Protein AF-A0A2W4UQZ6-F1 (afdb_monomer)

Structure (mmCIF, N/CA/C/O backbone):
data_AF-A0A2W4UQZ6-F1
#
_entry.id   AF-A0A2W4UQZ6-F1
#
loop_
_atom_site.group_PDB
_atom_site.id
_atom_site.type_symbol
_atom_site.label_atom_id
_atom_site.label_alt_id
_atom_site.label_comp_id
_atom_site.label_asym_id
_atom_site.label_entity_id
_atom_site.label_seq_id
_atom_site.pdbx_PDB_ins_code
_atom_site.Cartn_x
_atom_site.Cartn_y
_atom_site.Cartn_z
_atom_site.occupancy
_atom_site.B_iso_or_equiv
_atom_site.auth_seq_id
_atom_site.auth_comp_id
_atom_site.auth_asym_id
_atom_site.auth_atom_id
_atom_site.pdbx_PDB_model_num
ATOM 1 N N . MET A 1 1 ? 35.170 -22.304 30.106 1.00 56.78 1 MET A N 1
ATOM 2 C CA . MET A 1 1 ? 33.806 -22.867 30.043 1.00 56.78 1 MET A CA 1
ATOM 3 C C . MET A 1 1 ? 33.948 -24.254 29.450 1.00 56.78 1 MET A C 1
ATOM 5 O O . MET A 1 1 ? 34.461 -24.347 28.343 1.00 56.78 1 MET A O 1
ATOM 9 N N . ASP A 1 2 ? 33.649 -25.309 30.214 1.00 71.12 2 ASP A N 1
ATOM 10 C CA . ASP A 1 2 ? 33.872 -26.683 29.744 1.00 71.12 2 ASP A CA 1
ATOM 11 C C . ASP A 1 2 ? 32.957 -26.994 28.553 1.00 71.12 2 ASP A C 1
ATOM 13 O O . ASP A 1 2 ? 31.737 -26.847 28.686 1.00 71.12 2 ASP A O 1
ATOM 17 N N . PRO A 1 3 ? 33.498 -27.454 27.412 1.00 67.56 3 PRO A N 1
ATOM 18 C CA . PRO A 1 3 ? 32.696 -27.741 26.224 1.00 67.56 3 PRO A CA 1
ATOM 19 C C . PRO A 1 3 ? 31.667 -28.849 26.484 1.00 67.56 3 PRO A C 1
ATOM 21 O O . PRO A 1 3 ? 30.565 -28.802 25.944 1.00 67.56 3 PRO A O 1
ATOM 24 N N . ALA A 1 4 ? 31.975 -29.786 27.387 1.00 70.00 4 ALA A N 1
ATOM 25 C CA . ALA A 1 4 ? 31.059 -30.846 27.800 1.00 70.00 4 ALA A CA 1
ATOM 26 C C . ALA A 1 4 ? 29.772 -30.298 28.449 1.00 70.00 4 ALA A C 1
ATOM 28 O O . ALA A 1 4 ? 28.676 -30.731 28.112 1.00 70.00 4 ALA A O 1
ATOM 29 N N . LYS A 1 5 ? 29.880 -29.266 29.299 1.00 71.44 5 LYS A N 1
ATOM 30 C CA . LYS A 1 5 ? 28.718 -28.657 29.974 1.00 71.44 5 LYS A CA 1
ATOM 31 C C . LYS A 1 5 ? 27.832 -27.849 29.022 1.00 71.44 5 LYS A C 1
ATOM 33 O O . LYS A 1 5 ? 26.640 -27.697 29.272 1.00 71.44 5 LYS A O 1
ATOM 38 N N . LEU A 1 6 ? 28.405 -27.326 27.935 1.00 68.12 6 LEU A N 1
ATOM 39 C CA . LEU A 1 6 ? 27.659 -26.603 26.903 1.00 68.12 6 LEU A CA 1
ATOM 40 C C . LEU A 1 6 ? 26.780 -27.558 26.082 1.00 68.12 6 LEU A C 1
ATOM 42 O O . LEU A 1 6 ? 25.636 -27.235 25.774 1.00 68.12 6 LEU A O 1
ATOM 46 N N . ILE A 1 7 ? 27.311 -28.736 25.747 1.00 67.19 7 ILE A N 1
ATOM 47 C CA . ILE A 1 7 ? 26.600 -29.745 24.955 1.00 67.19 7 ILE A CA 1
ATOM 48 C C . ILE A 1 7 ? 25.396 -30.275 25.742 1.00 67.19 7 ILE A C 1
ATOM 50 O O . ILE A 1 7 ? 24.286 -30.283 25.208 1.00 67.19 7 ILE A O 1
ATOM 54 N N . ASP A 1 8 ? 25.579 -30.600 27.024 1.00 73.44 8 ASP A N 1
ATOM 55 C CA . ASP A 1 8 ? 24.484 -31.057 27.889 1.00 73.44 8 ASP A CA 1
ATOM 56 C C . ASP A 1 8 ? 23.378 -30.002 28.029 1.00 73.44 8 ASP A C 1
ATOM 58 O O . ASP A 1 8 ? 22.196 -30.329 27.926 1.00 73.44 8 ASP A O 1
ATOM 62 N N . PHE A 1 9 ? 23.738 -28.720 28.160 1.00 71.38 9 PHE A N 1
ATOM 63 C CA . PHE A 1 9 ? 22.773 -27.616 28.190 1.00 71.38 9 PHE A CA 1
ATOM 64 C C . PHE A 1 9 ? 21.968 -27.506 26.886 1.00 71.38 9 PHE A C 1
ATOM 66 O O . PHE A 1 9 ? 20.748 -27.336 26.920 1.00 71.38 9 PHE A O 1
ATOM 73 N N . LEU A 1 10 ? 22.614 -27.662 25.726 1.00 65.69 10 LEU A N 1
ATOM 74 C CA . LEU A 1 10 ? 21.927 -27.626 24.432 1.00 65.69 10 LEU A CA 1
ATOM 75 C C . LEU A 1 10 ? 20.962 -28.804 24.230 1.00 65.69 10 LEU A C 1
ATOM 77 O O . LEU A 1 10 ? 19.986 -28.668 23.485 1.00 65.69 10 LEU A O 1
ATOM 81 N N . HIS A 1 11 ? 21.189 -29.937 24.900 1.00 68.75 11 HIS A N 1
ATOM 82 C CA . HIS A 1 11 ? 20.329 -31.115 24.797 1.00 68.75 11 HIS A CA 1
ATOM 83 C C . HIS A 1 11 ? 18.952 -30.967 25.468 1.00 68.75 11 HIS A C 1
ATOM 85 O O . HIS A 1 11 ? 18.056 -31.757 25.163 1.00 68.75 11 HIS A O 1
ATOM 91 N N . LEU A 1 12 ? 18.739 -29.939 26.296 1.00 77.31 12 LEU A N 1
ATOM 92 C CA . LEU A 1 12 ? 17.426 -29.622 26.877 1.00 77.31 12 LEU A CA 1
ATOM 93 C C . LEU A 1 12 ? 16.532 -28.774 25.963 1.00 77.31 12 LEU A C 1
ATOM 95 O O . LEU A 1 12 ? 15.336 -28.649 26.221 1.00 77.31 12 LEU A O 1
ATOM 99 N N . TYR A 1 13 ? 17.078 -28.209 24.884 1.00 77.38 13 TYR A N 1
ATOM 100 C CA . TYR A 1 13 ? 16.327 -27.315 24.006 1.00 77.38 13 TYR A CA 1
ATOM 101 C C . TYR A 1 13 ? 15.759 -28.033 22.774 1.00 77.38 13 TYR A C 1
ATOM 103 O O . TYR A 1 13 ? 16.360 -29.004 22.289 1.00 77.38 13 TYR A O 1
ATOM 111 N N . PRO A 1 14 ? 14.626 -27.544 22.228 1.00 85.75 14 PRO A N 1
ATOM 112 C CA . PRO A 1 14 ? 14.042 -28.053 20.991 1.00 85.75 14 PRO A CA 1
ATOM 113 C C . PRO A 1 14 ? 15.030 -28.037 19.817 1.00 85.75 14 PRO A C 1
ATOM 115 O O . PRO A 1 14 ? 15.898 -27.167 19.724 1.00 85.75 14 PRO A O 1
ATOM 118 N N . TYR A 1 15 ? 14.853 -28.962 18.870 1.00 80.38 15 TYR A N 1
ATOM 119 C CA . TYR A 1 15 ? 15.739 -29.129 17.708 1.00 80.38 15 TYR A CA 1
ATOM 120 C C . TYR A 1 15 ? 15.937 -27.837 16.888 1.00 80.38 15 TYR A C 1
ATOM 122 O O . TYR A 1 15 ? 17.047 -27.537 16.441 1.00 80.38 15 TYR A O 1
ATOM 130 N N . TRP A 1 16 ? 14.885 -27.022 16.753 1.00 84.75 16 TRP A N 1
ATOM 131 C CA . TRP A 1 16 ? 14.948 -25.754 16.021 1.00 84.75 16 TRP A CA 1
ATOM 132 C C . TRP A 1 16 ? 15.913 -24.745 16.667 1.00 84.75 16 TRP A C 1
ATOM 134 O O . TRP A 1 16 ? 16.650 -24.060 15.961 1.00 84.75 16 TRP A O 1
ATOM 144 N N . PHE A 1 17 ? 15.989 -24.708 18.001 1.00 83.81 17 PHE A N 1
ATOM 145 C CA . PHE A 1 17 ? 16.879 -23.803 18.731 1.00 83.81 17 PHE A CA 1
ATOM 146 C C . PHE A 1 17 ? 18.352 -24.203 18.573 1.00 83.81 17 PHE A C 1
ATOM 148 O O . PHE A 1 17 ? 19.210 -23.351 18.354 1.00 83.81 17 PHE A O 1
ATOM 155 N N . ARG A 1 18 ? 18.652 -25.509 18.595 1.00 80.25 18 ARG A N 1
ATOM 156 C CA . ARG A 1 18 ? 20.019 -26.024 18.374 1.00 80.25 18 ARG A CA 1
ATOM 157 C C . ARG A 1 18 ? 20.541 -25.676 16.985 1.00 80.25 18 ARG A C 1
ATOM 159 O O . ARG A 1 18 ? 21.705 -25.320 16.833 1.00 80.25 18 ARG A O 1
ATOM 166 N N . THR A 1 19 ? 19.659 -25.754 15.992 1.00 80.62 19 THR A N 1
ATOM 167 C CA . THR A 1 19 ? 19.986 -25.442 14.598 1.00 80.62 19 THR A CA 1
ATOM 168 C C . THR A 1 19 ? 20.328 -23.959 14.443 1.00 80.62 19 THR A C 1
ATOM 170 O O . THR A 1 19 ? 21.360 -23.626 13.866 1.00 80.62 19 THR A O 1
ATOM 173 N N . LEU A 1 20 ? 19.530 -23.066 15.041 1.00 83.12 20 LEU A N 1
ATOM 174 C CA . LEU A 1 20 ? 19.821 -21.628 15.052 1.00 83.12 20 LEU A CA 1
ATOM 175 C C . LEU A 1 20 ? 21.130 -21.305 15.780 1.00 83.12 20 LEU A C 1
ATOM 177 O O . LEU A 1 20 ? 21.919 -20.502 15.289 1.00 83.12 20 LEU A O 1
ATOM 181 N N . PHE 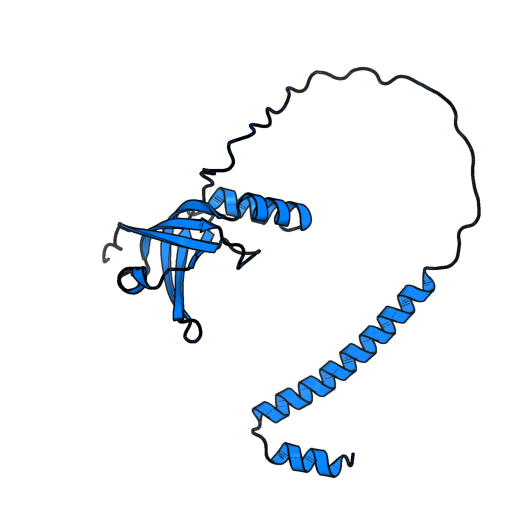A 1 21 ? 21.393 -21.953 16.916 1.00 82.19 21 PHE A N 1
ATOM 182 C CA . PHE A 1 21 ? 22.617 -21.730 17.684 1.00 82.19 21 PHE A CA 1
ATOM 183 C C . PHE A 1 21 ? 23.877 -22.175 16.923 1.00 82.19 21 PHE A C 1
ATOM 185 O O . PHE A 1 21 ? 24.874 -21.454 16.903 1.00 82.19 21 PHE A O 1
ATOM 192 N N . ALA A 1 22 ? 23.826 -23.318 16.231 1.00 81.62 22 ALA A N 1
ATOM 193 C CA . ALA A 1 22 ? 24.925 -23.785 15.387 1.00 81.62 22 ALA A CA 1
ATOM 194 C C . ALA A 1 22 ? 25.190 -22.835 14.206 1.00 81.62 22 ALA A C 1
ATOM 196 O O . ALA A 1 22 ? 26.341 -22.479 13.948 1.00 81.62 22 ALA A O 1
ATOM 197 N N . ILE A 1 23 ? 24.130 -22.368 13.534 1.00 83.38 23 ILE A N 1
ATOM 198 C CA . ILE A 1 23 ? 24.234 -21.378 12.451 1.00 83.38 23 ILE A CA 1
ATOM 199 C C . ILE A 1 23 ? 24.851 -20.075 12.972 1.00 83.38 23 ILE A C 1
ATOM 201 O O . ILE A 1 23 ? 25.706 -19.497 12.306 1.00 83.38 23 ILE A O 1
ATOM 205 N N . TRP A 1 24 ? 24.468 -19.631 14.171 1.00 82.62 24 TRP A N 1
ATOM 206 C CA . TRP A 1 24 ? 24.992 -18.406 14.769 1.00 82.62 24 TRP A CA 1
ATOM 207 C C . TRP A 1 24 ? 26.488 -18.498 15.094 1.00 82.62 24 TRP A C 1
ATOM 209 O O . TRP A 1 24 ? 27.228 -17.558 14.812 1.00 82.62 24 TRP A O 1
ATOM 219 N N . ILE A 1 25 ? 26.966 -19.638 15.607 1.00 80.50 25 ILE A N 1
ATOM 220 C CA . ILE A 1 25 ? 28.399 -19.850 15.871 1.00 80.50 25 ILE A CA 1
ATOM 221 C C . ILE A 1 25 ? 29.209 -19.849 14.568 1.00 80.50 25 ILE A C 1
ATOM 223 O O . ILE A 1 25 ? 30.233 -19.169 14.479 1.00 80.50 25 ILE A O 1
ATOM 227 N N . VAL A 1 26 ? 28.750 -20.578 13.547 1.00 76.50 26 VAL A N 1
ATOM 228 C CA . VAL A 1 26 ? 29.452 -20.660 12.255 1.00 76.50 26 VAL A CA 1
ATOM 229 C C . VAL A 1 26 ? 29.425 -19.308 11.531 1.00 76.50 26 VAL A C 1
ATOM 231 O O . VAL A 1 26 ? 30.454 -18.850 11.034 1.00 76.50 26 VAL A O 1
ATOM 234 N N . GLY A 1 27 ? 28.275 -18.630 11.529 1.00 72.88 27 GLY A N 1
ATOM 235 C CA . GLY A 1 27 ? 28.115 -17.302 10.939 1.00 72.88 27 GLY A CA 1
ATOM 236 C C . GLY A 1 27 ? 28.936 -16.229 11.658 1.00 72.88 27 GLY A C 1
ATOM 237 O O . GLY A 1 27 ? 29.582 -15.413 11.003 1.00 72.88 27 GLY A O 1
ATOM 238 N N . GLY A 1 28 ? 28.981 -16.265 12.993 1.00 70.19 28 GLY A N 1
ATOM 239 C CA . GLY A 1 28 ? 29.768 -15.336 13.805 1.00 70.19 28 GLY A CA 1
ATOM 240 C C . GLY A 1 28 ? 31.274 -15.463 13.570 1.00 70.19 28 GLY A C 1
ATOM 241 O O . GLY A 1 28 ? 31.961 -14.452 13.420 1.00 70.19 28 GLY A O 1
ATOM 242 N N . ALA A 1 29 ? 31.788 -16.693 13.457 1.00 69.81 29 ALA A N 1
ATOM 243 C CA . ALA A 1 29 ? 33.197 -16.931 13.139 1.00 69.81 29 ALA A CA 1
ATOM 244 C C . ALA A 1 29 ? 33.569 -16.437 11.726 1.00 69.81 29 ALA A C 1
ATOM 246 O O . ALA A 1 29 ? 34.628 -15.834 11.542 1.00 69.81 29 ALA A O 1
ATOM 247 N N . GLY A 1 30 ? 32.680 -16.625 10.741 1.00 68.88 30 GLY A N 1
ATOM 248 C CA . GLY A 1 30 ? 32.876 -16.127 9.375 1.00 68.88 30 GLY A CA 1
ATOM 249 C C . GLY A 1 30 ? 32.898 -14.597 9.283 1.00 68.88 30 GLY A C 1
ATOM 250 O O . GLY A 1 30 ? 33.748 -14.028 8.598 1.00 68.88 30 GLY A O 1
ATOM 251 N N . LEU A 1 31 ? 32.020 -13.921 10.027 1.00 71.94 31 LEU A N 1
ATOM 252 C CA . LEU A 1 31 ? 31.953 -12.456 10.079 1.00 71.94 31 LEU A CA 1
ATOM 253 C C . LEU A 1 31 ? 33.207 -11.834 10.710 1.00 71.94 31 LEU A C 1
ATOM 255 O O . LEU A 1 31 ? 33.722 -10.834 10.208 1.00 71.94 31 LEU A O 1
ATOM 259 N N . ALA A 1 32 ? 33.737 -12.448 11.772 1.00 66.88 32 ALA A N 1
ATOM 260 C CA . ALA A 1 32 ? 34.969 -11.992 12.411 1.00 66.88 32 ALA A CA 1
ATOM 261 C C . ALA A 1 32 ? 36.190 -12.140 11.484 1.00 66.88 32 ALA A C 1
ATOM 263 O O . ALA A 1 32 ? 36.994 -11.214 11.380 1.00 66.88 32 ALA A O 1
ATOM 264 N N . ALA A 1 33 ? 36.305 -13.261 10.762 1.00 65.06 33 ALA A N 1
ATOM 265 C CA . ALA A 1 33 ? 37.381 -13.470 9.792 1.00 65.06 33 ALA A CA 1
ATOM 266 C C . ALA A 1 33 ? 37.294 -12.493 8.601 1.00 65.06 33 ALA A C 1
ATOM 268 O O . ALA A 1 33 ? 38.312 -11.941 8.179 1.00 65.06 33 ALA A O 1
ATOM 269 N N . GLY A 1 34 ? 36.083 -12.217 8.103 1.00 65.38 34 GLY A N 1
ATOM 270 C CA . GLY A 1 34 ? 35.856 -11.247 7.027 1.00 65.38 34 GLY A CA 1
ATOM 271 C C . GLY A 1 34 ? 36.232 -9.812 7.413 1.00 65.38 34 GLY A C 1
ATOM 272 O O . GLY A 1 34 ? 36.841 -9.100 6.618 1.00 65.38 34 GLY A O 1
ATOM 273 N N . LEU A 1 35 ? 35.946 -9.397 8.652 1.00 66.56 35 LEU A N 1
ATOM 274 C CA . LEU A 1 35 ? 36.314 -8.067 9.155 1.00 66.56 35 LEU A CA 1
ATOM 275 C C . LEU A 1 35 ? 37.827 -7.885 9.336 1.00 66.56 35 LEU A C 1
ATOM 277 O O . LEU A 1 35 ? 38.330 -6.779 9.138 1.00 66.56 35 LEU A O 1
ATOM 281 N N . VAL A 1 36 ? 38.559 -8.948 9.684 1.00 65.94 36 VAL A N 1
ATOM 282 C CA . VAL A 1 36 ? 40.028 -8.899 9.761 1.00 65.94 36 VAL A CA 1
ATOM 283 C C . VAL A 1 36 ? 40.632 -8.735 8.364 1.00 65.94 36 VAL A C 1
ATOM 285 O O . VAL A 1 36 ? 41.476 -7.864 8.173 1.00 65.94 36 VAL A O 1
ATOM 288 N N . LEU A 1 37 ? 40.136 -9.479 7.370 1.00 60.69 37 LEU A N 1
ATOM 289 C CA . LEU A 1 37 ? 40.587 -9.354 5.978 1.00 60.69 37 LEU A CA 1
ATOM 290 C C . LEU A 1 37 ? 40.287 -7.971 5.379 1.00 60.69 37 LEU A C 1
ATOM 292 O O . LEU A 1 37 ? 41.141 -7.396 4.709 1.00 60.69 37 LEU A O 1
ATOM 296 N N . LEU A 1 38 ? 39.121 -7.390 5.680 1.00 60.97 38 LEU A N 1
ATOM 297 C CA . LEU A 1 38 ? 38.747 -6.060 5.186 1.00 60.97 38 LEU A CA 1
ATOM 298 C C . LEU A 1 38 ? 39.624 -4.937 5.774 1.00 60.97 38 LEU A C 1
ATOM 300 O O . LEU A 1 38 ? 39.864 -3.913 5.134 1.00 60.97 38 LEU A O 1
ATOM 304 N N . LYS A 1 39 ? 40.114 -5.123 7.005 1.00 57.12 39 LYS A N 1
ATOM 305 C CA . LYS A 1 39 ? 40.960 -4.143 7.698 1.00 57.12 39 LYS A CA 1
ATOM 306 C C . LYS A 1 39 ? 42.416 -4.174 7.216 1.00 57.12 39 LYS A C 1
ATOM 308 O O . LYS A 1 39 ? 43.095 -3.150 7.292 1.00 57.12 39 LYS A O 1
ATOM 313 N N . GLU A 1 40 ? 42.877 -5.310 6.695 1.00 55.50 40 GLU A N 1
ATOM 314 C CA . GLU A 1 40 ? 44.223 -5.475 6.133 1.00 55.50 40 GLU A CA 1
ATOM 315 C C . GLU A 1 40 ? 44.378 -4.739 4.782 1.00 55.50 40 GLU A C 1
ATOM 317 O O . GLU A 1 40 ? 45.426 -4.144 4.521 1.00 55.50 40 GLU A O 1
ATOM 322 N N . ASP A 1 41 ? 43.320 -4.689 3.960 1.00 55.44 41 ASP A N 1
ATOM 323 C CA . ASP A 1 41 ? 43.336 -4.034 2.637 1.00 55.44 41 ASP A CA 1
ATOM 324 C C . ASP A 1 41 ? 43.371 -2.497 2.722 1.00 55.44 41 ASP A C 1
ATOM 326 O O . ASP A 1 41 ? 44.091 -1.830 1.977 1.00 55.44 41 ASP A O 1
ATOM 330 N N . GLN A 1 42 ? 42.679 -1.916 3.707 1.00 53.69 42 GLN A N 1
ATOM 331 C CA . GLN A 1 42 ? 42.688 -0.468 3.962 1.00 53.69 42 GLN A CA 1
ATOM 332 C C . GLN A 1 42 ? 44.076 0.068 4.353 1.00 53.69 42 GLN A C 1
ATOM 334 O O . GLN A 1 42 ? 44.386 1.238 4.122 1.00 53.69 42 GLN A O 1
ATOM 339 N N . ARG A 1 43 ? 44.946 -0.778 4.919 1.00 51.38 43 ARG A N 1
ATOM 340 C CA . ARG A 1 43 ? 46.278 -0.369 5.388 1.00 51.38 43 ARG A CA 1
ATOM 341 C C . ARG A 1 43 ? 47.316 -0.262 4.268 1.00 51.38 43 ARG A C 1
ATOM 343 O O . ARG A 1 43 ? 48.351 0.363 4.474 1.00 51.38 43 ARG A O 1
ATOM 350 N N . ARG A 1 44 ? 47.062 -0.849 3.092 1.00 51.28 44 ARG A N 1
ATOM 351 C CA . ARG A 1 44 ? 47.997 -0.822 1.951 1.00 51.28 44 ARG A CA 1
ATOM 352 C C . ARG A 1 44 ? 47.864 0.415 1.058 1.00 51.28 44 ARG A C 1
ATOM 354 O O . ARG A 1 44 ? 48.742 0.644 0.235 1.00 51.28 44 ARG A O 1
ATOM 361 N N . GLN A 1 45 ? 46.813 1.222 1.217 1.00 51.06 45 GLN A N 1
ATOM 362 C CA . GLN A 1 45 ? 46.544 2.383 0.352 1.00 51.06 45 GLN A CA 1
ATOM 363 C C . GLN A 1 45 ? 47.045 3.735 0.890 1.00 51.06 45 GLN A C 1
ATOM 365 O O . GLN A 1 45 ? 46.880 4.749 0.217 1.00 51.06 45 GLN A O 1
ATOM 370 N N . THR A 1 46 ? 47.672 3.793 2.068 1.00 51.28 46 THR A N 1
ATOM 371 C CA . THR A 1 46 ? 48.109 5.061 2.683 1.00 51.28 46 THR A CA 1
ATOM 372 C C . THR A 1 46 ? 49.627 5.135 2.893 1.00 51.28 46 THR A C 1
ATOM 374 O O . THR A 1 46 ? 50.111 4.949 4.004 1.00 51.28 46 THR A O 1
ATOM 377 N N . GLN A 1 47 ? 50.385 5.454 1.832 1.00 39.62 47 GLN A N 1
ATOM 378 C CA . GLN A 1 47 ? 51.661 6.206 1.887 1.00 39.62 47 GLN A CA 1
ATOM 379 C C . GLN A 1 47 ? 52.089 6.707 0.479 1.00 39.62 47 GLN A C 1
ATOM 381 O O . GLN A 1 47 ? 51.569 6.198 -0.510 1.00 39.62 47 GLN A O 1
ATOM 386 N N . PRO A 1 48 ? 52.932 7.759 0.357 1.00 48.75 48 PRO A N 1
ATOM 387 C CA . PRO A 1 48 ? 52.532 9.078 -0.140 1.00 48.75 48 PRO A CA 1
ATOM 388 C C . PRO A 1 48 ? 53.068 9.399 -1.549 1.00 48.75 48 PRO A C 1
ATOM 390 O O . PRO A 1 48 ? 54.171 8.997 -1.908 1.00 48.75 48 PRO A O 1
ATOM 393 N N . LEU A 1 49 ? 52.327 10.195 -2.328 1.00 43.34 49 LEU A N 1
ATOM 394 C CA . LEU A 1 49 ? 52.843 10.817 -3.552 1.00 43.34 49 LEU A CA 1
ATOM 395 C C . LEU A 1 49 ? 53.309 12.242 -3.246 1.00 43.34 49 LEU A C 1
ATOM 397 O O . LEU A 1 49 ? 52.523 13.180 -3.116 1.00 43.34 49 LEU A O 1
ATOM 401 N N . GLU A 1 50 ? 54.622 12.350 -3.093 1.00 44.97 50 GLU A N 1
ATOM 402 C CA . GLU A 1 50 ? 55.410 13.572 -3.067 1.00 44.97 50 GLU A CA 1
ATOM 403 C C . GLU A 1 50 ? 55.496 14.191 -4.480 1.00 44.97 50 GLU A C 1
ATOM 405 O O . GLU A 1 50 ? 55.729 13.486 -5.456 1.00 44.97 50 GLU A O 1
ATOM 410 N N . MET A 1 51 ? 55.295 15.515 -4.539 1.00 49.75 51 MET A N 1
ATOM 411 C CA . MET A 1 51 ? 55.695 16.498 -5.566 1.00 49.75 51 MET A CA 1
ATOM 412 C C . MET A 1 51 ? 55.482 16.204 -7.065 1.00 49.75 51 MET A C 1
ATOM 414 O O . MET A 1 51 ? 56.209 15.430 -7.670 1.00 49.75 51 MET A O 1
ATOM 418 N N . ALA A 1 52 ? 54.666 17.045 -7.719 1.00 36.75 52 ALA A N 1
ATOM 419 C CA . ALA A 1 52 ? 55.078 17.776 -8.930 1.00 36.75 52 ALA A CA 1
ATOM 420 C C . ALA A 1 52 ? 54.063 18.879 -9.297 1.00 36.75 52 ALA A C 1
ATOM 422 O O . ALA A 1 52 ? 52.925 18.612 -9.671 1.00 36.75 52 ALA A O 1
ATOM 423 N N . LYS A 1 53 ? 54.510 20.136 -9.215 1.00 42.44 53 LYS A N 1
ATOM 424 C CA . LYS A 1 53 ? 53.928 21.323 -9.869 1.00 42.44 53 LYS A CA 1
ATOM 425 C C . LYS A 1 53 ? 54.649 21.492 -11.218 1.00 42.44 53 LYS A C 1
ATOM 427 O O . LYS A 1 53 ? 55.867 21.320 -11.229 1.00 42.44 53 LYS A O 1
ATOM 432 N N . PRO A 1 54 ? 53.958 21.784 -12.336 1.00 43.84 54 PRO A N 1
ATOM 433 C CA . PRO A 1 54 ? 54.037 23.125 -12.962 1.00 43.84 54 PRO A CA 1
ATOM 434 C C . PRO A 1 54 ? 52.657 23.596 -13.499 1.00 43.84 54 PRO A C 1
ATOM 436 O O . PRO A 1 54 ? 51.907 22.815 -14.067 1.00 43.84 54 PRO A O 1
ATOM 439 N N . SER A 1 55 ? 52.153 24.785 -13.142 1.00 47.56 55 SER A N 1
ATOM 440 C CA . SER A 1 55 ? 52.210 26.052 -13.914 1.00 47.56 55 SER A CA 1
ATOM 441 C C . SER A 1 55 ? 51.696 25.990 -15.363 1.00 47.56 55 SER A C 1
ATOM 443 O O . SER A 1 55 ? 52.443 25.534 -16.223 1.00 47.56 55 SER A O 1
ATOM 445 N N . ILE A 1 56 ? 50.511 26.562 -15.643 1.00 40.09 56 ILE A N 1
ATOM 446 C CA . ILE A 1 56 ? 50.155 27.146 -16.954 1.00 40.09 56 ILE A CA 1
ATOM 447 C C . ILE A 1 56 ? 49.269 28.389 -16.740 1.00 40.09 56 ILE A C 1
ATOM 449 O O . ILE A 1 56 ? 48.219 28.314 -16.102 1.00 40.09 56 ILE A O 1
ATOM 453 N N . ASP A 1 57 ? 49.743 29.514 -17.275 1.00 35.75 57 ASP A N 1
ATOM 454 C CA . ASP A 1 57 ? 49.080 30.812 -17.387 1.00 35.75 57 ASP A CA 1
ATOM 455 C C . ASP A 1 57 ? 48.065 30.874 -18.549 1.00 35.75 57 ASP A C 1
ATOM 457 O O . ASP A 1 57 ? 48.234 30.233 -19.581 1.00 35.75 57 ASP A O 1
ATOM 461 N N . ALA A 1 58 ? 47.076 31.755 -18.365 1.00 35.25 58 ALA A N 1
ATOM 462 C CA . ALA A 1 58 ? 46.437 32.647 -19.344 1.00 35.25 58 ALA A CA 1
ATOM 463 C C . ALA A 1 58 ? 45.716 32.108 -20.612 1.00 35.25 58 ALA A C 1
ATOM 465 O O . ALA A 1 58 ? 46.315 31.720 -21.606 1.00 35.25 58 ALA A O 1
ATOM 466 N N . ALA A 1 59 ? 44.392 32.327 -20.588 1.00 43.59 59 ALA A N 1
ATOM 467 C CA . ALA A 1 59 ? 43.549 32.972 -21.610 1.00 43.59 59 ALA A CA 1
ATOM 468 C C . ALA A 1 59 ? 43.532 32.458 -23.068 1.00 43.59 59 ALA A C 1
ATOM 470 O O . ALA A 1 59 ? 44.423 32.765 -23.850 1.00 43.59 59 ALA A O 1
ATOM 471 N N . ALA A 1 60 ? 42.388 31.891 -23.485 1.00 34.88 60 ALA A N 1
ATOM 472 C CA . ALA A 1 60 ? 41.794 32.126 -24.810 1.00 34.88 60 ALA A CA 1
ATOM 473 C C . ALA A 1 60 ? 40.327 31.635 -24.886 1.00 34.88 60 ALA A C 1
ATOM 475 O O . ALA A 1 60 ? 40.051 30.443 -24.830 1.00 34.88 60 ALA A O 1
ATOM 476 N N . SER A 1 61 ? 39.411 32.597 -25.019 1.00 38.09 61 SER A N 1
ATOM 477 C CA . SER A 1 61 ? 38.216 32.617 -25.882 1.00 38.09 61 SER A CA 1
ATOM 478 C C . SER A 1 61 ? 37.347 31.354 -26.052 1.00 38.09 61 SER A C 1
ATOM 480 O O . SER A 1 61 ? 37.673 30.453 -26.819 1.00 38.09 61 SER A O 1
ATOM 482 N N . ILE A 1 62 ? 36.136 31.384 -25.478 1.00 41.47 62 ILE A N 1
ATOM 483 C CA . ILE A 1 62 ? 35.005 30.511 -25.848 1.00 41.47 62 ILE A CA 1
ATOM 484 C C . ILE A 1 62 ? 34.127 31.263 -26.870 1.00 41.47 62 ILE A C 1
ATOM 486 O O . ILE A 1 62 ? 33.676 32.366 -26.548 1.00 41.47 62 ILE A O 1
ATOM 490 N N . PRO A 1 63 ? 33.847 30.727 -28.076 1.00 39.06 63 PRO A N 1
ATOM 491 C CA . PRO A 1 63 ? 32.848 31.299 -28.968 1.00 39.06 63 PRO A CA 1
ATOM 492 C C . PRO A 1 63 ? 31.438 30.784 -28.633 1.00 39.06 63 PRO A C 1
ATOM 494 O O . PRO A 1 63 ? 31.241 29.660 -28.177 1.00 39.06 63 PRO A O 1
ATOM 497 N N . ALA A 1 64 ? 30.464 31.658 -28.873 1.00 41.34 64 ALA A N 1
ATOM 498 C CA . ALA A 1 64 ? 29.044 31.507 -28.592 1.00 41.34 64 ALA A CA 1
ATOM 499 C C . ALA A 1 64 ? 28.384 30.289 -29.266 1.00 41.34 64 ALA A C 1
ATOM 501 O O . ALA A 1 64 ? 28.573 30.057 -30.460 1.00 41.34 64 ALA A O 1
ATOM 502 N N . LEU A 1 65 ? 27.508 29.600 -28.525 1.00 34.91 65 LEU A N 1
ATOM 503 C CA . LEU A 1 65 ? 26.488 28.705 -29.072 1.00 34.91 65 LEU A CA 1
ATOM 504 C C . LEU A 1 65 ? 25.100 29.104 -28.538 1.00 34.91 65 LEU A C 1
ATOM 506 O O . LEU A 1 65 ? 24.926 29.309 -27.342 1.00 34.91 65 LEU A O 1
ATOM 510 N N . ALA A 1 66 ? 24.180 29.241 -29.495 1.00 44.72 66 ALA A N 1
ATOM 511 C CA . ALA A 1 66 ? 22.723 29.420 -29.497 1.00 44.72 66 ALA A CA 1
ATOM 512 C C . ALA A 1 66 ? 21.903 29.407 -28.176 1.00 44.72 66 ALA A C 1
ATOM 514 O O . ALA A 1 66 ? 22.180 28.635 -27.260 1.00 44.72 66 ALA A O 1
ATOM 515 N N . PRO A 1 67 ? 20.788 30.171 -28.119 1.00 43.06 67 PRO A N 1
ATOM 516 C CA . PRO A 1 67 ? 19.887 30.176 -26.976 1.00 43.06 67 PRO A CA 1
ATOM 517 C C . PRO A 1 67 ? 19.009 28.918 -26.996 1.00 43.06 67 PRO A C 1
ATOM 519 O O . PRO A 1 67 ? 17.976 28.870 -27.663 1.00 43.06 67 PRO A O 1
ATOM 522 N N . THR A 1 68 ? 19.396 27.889 -26.246 1.00 40.88 68 THR A N 1
ATOM 523 C CA . THR A 1 68 ? 18.438 26.862 -25.822 1.00 40.88 68 THR A CA 1
ATOM 524 C C . THR A 1 68 ? 17.474 27.530 -24.850 1.00 40.88 68 THR A C 1
ATOM 526 O O . THR A 1 68 ? 17.897 28.111 -23.851 1.00 40.88 68 THR A O 1
ATOM 529 N N . ALA A 1 69 ? 16.186 27.500 -25.194 1.00 44.72 69 ALA A N 1
ATOM 530 C CA . ALA A 1 69 ? 15.090 28.019 -24.390 1.00 44.72 69 ALA A CA 1
ATOM 531 C C . ALA A 1 69 ? 15.280 27.677 -22.900 1.00 44.72 69 ALA A C 1
ATOM 533 O O . ALA A 1 69 ? 15.655 26.539 -22.593 1.00 44.72 69 ALA A O 1
ATOM 534 N N . PRO A 1 70 ? 15.017 28.607 -21.963 1.00 42.97 70 PRO A N 1
ATOM 535 C CA . PRO A 1 70 ? 14.986 28.233 -20.565 1.00 42.97 70 PRO A CA 1
ATOM 536 C C . PRO A 1 70 ? 13.869 27.200 -20.416 1.00 42.97 70 PRO A C 1
ATOM 538 O O . PRO A 1 70 ? 12.700 27.499 -20.660 1.00 42.97 70 PRO A O 1
ATOM 541 N N . LEU A 1 71 ? 14.245 25.970 -20.054 1.00 40.06 71 LEU A N 1
ATOM 542 C CA . LEU A 1 71 ? 13.346 25.030 -19.403 1.00 40.06 71 LEU A CA 1
ATOM 543 C C . LEU A 1 71 ? 12.735 25.809 -18.246 1.00 40.06 71 LEU A C 1
ATOM 545 O O . LEU A 1 71 ? 13.404 26.092 -17.252 1.00 40.06 71 LEU A O 1
ATOM 549 N N . ILE A 1 72 ? 11.493 26.244 -18.441 1.00 41.81 72 ILE A N 1
ATOM 550 C CA . ILE A 1 72 ? 10.669 26.818 -17.396 1.00 41.81 72 ILE A CA 1
ATOM 551 C C . ILE A 1 72 ? 10.571 25.706 -16.362 1.00 41.81 72 ILE A C 1
ATOM 553 O O . ILE A 1 72 ? 9.800 24.760 -16.512 1.00 41.81 72 ILE A O 1
ATOM 557 N N . VAL A 1 73 ? 11.414 25.805 -15.337 1.00 46.00 73 VAL A N 1
ATOM 558 C CA . VAL A 1 73 ? 11.199 25.172 -14.048 1.00 46.00 73 VAL A CA 1
ATOM 559 C C . VAL A 1 73 ? 9.883 25.765 -13.575 1.00 46.00 73 VAL A C 1
ATOM 561 O O . VAL 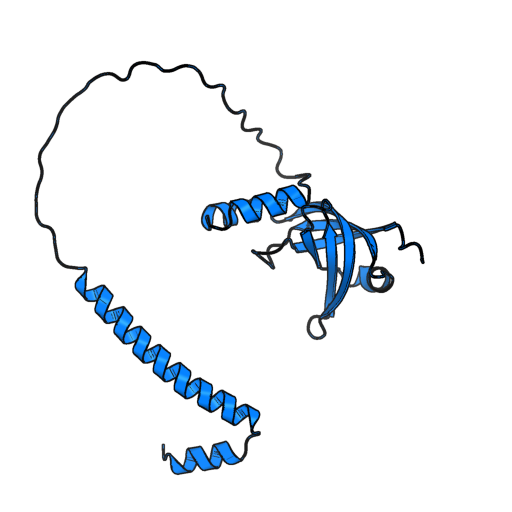A 1 73 ? 9.843 26.848 -12.995 1.00 46.00 73 VAL A O 1
ATOM 564 N N . GLN A 1 74 ? 8.780 25.105 -13.930 1.00 38.66 74 GLN A N 1
ATOM 565 C CA . GLN A 1 74 ? 7.515 25.325 -13.264 1.00 38.66 74 GLN A CA 1
ATOM 566 C C . GLN A 1 74 ? 7.757 24.892 -11.825 1.00 38.66 74 GLN A C 1
ATOM 568 O O . GLN A 1 74 ? 7.713 23.714 -11.485 1.00 38.66 74 GLN A O 1
ATOM 573 N N . SER A 1 75 ? 8.073 25.870 -10.984 1.00 45.19 75 SER A N 1
ATOM 574 C CA . SER A 1 75 ? 7.850 25.810 -9.552 1.00 45.19 75 SER A CA 1
ATOM 575 C C . SER A 1 75 ? 6.347 25.631 -9.341 1.00 45.19 75 SER A C 1
ATOM 577 O O . SER A 1 75 ? 5.612 26.597 -9.146 1.00 45.19 75 SER A O 1
ATOM 579 N N . SER A 1 76 ? 5.881 24.394 -9.493 1.00 39.28 76 SER A N 1
ATOM 580 C CA . SER A 1 76 ? 4.527 23.984 -9.163 1.00 39.28 76 SER A CA 1
ATOM 581 C C . SER A 1 76 ? 4.419 23.885 -7.647 1.00 39.28 76 SER A C 1
ATOM 583 O O . SER A 1 76 ? 5.167 23.147 -7.005 1.00 39.28 76 SER A O 1
ATOM 585 N N . ASP A 1 77 ? 3.495 24.668 -7.110 1.00 35.84 77 ASP A N 1
ATOM 586 C CA . ASP A 1 77 ? 2.979 24.654 -5.745 1.00 35.84 77 ASP A CA 1
ATOM 587 C C . ASP A 1 77 ? 3.067 23.264 -5.060 1.00 35.84 77 ASP A C 1
ATOM 589 O O . ASP A 1 77 ? 2.539 22.282 -5.592 1.00 35.84 77 ASP A O 1
ATOM 593 N N . PRO A 1 78 ? 3.679 23.131 -3.868 1.00 42.69 78 PRO A N 1
ATOM 594 C CA . PRO A 1 78 ? 3.994 21.832 -3.261 1.00 42.69 78 PRO A CA 1
ATOM 595 C C . PRO A 1 78 ? 2.797 21.099 -2.622 1.00 42.69 78 PRO A C 1
ATOM 597 O O . PRO A 1 78 ? 2.989 20.316 -1.695 1.00 42.69 78 PRO A O 1
ATOM 600 N N . ARG A 1 79 ? 1.542 21.350 -3.027 1.00 44.00 79 ARG A N 1
ATOM 601 C CA . ARG A 1 79 ? 0.371 20.844 -2.269 1.00 44.00 79 ARG A CA 1
ATOM 602 C C . ARG A 1 79 ? -0.716 20.106 -3.037 1.00 44.00 79 ARG A C 1
ATOM 604 O O . ARG A 1 79 ? -1.694 19.695 -2.422 1.00 44.00 79 ARG A O 1
ATOM 611 N N . SER A 1 80 ? -0.535 19.840 -4.323 1.00 44.12 80 SER A N 1
ATOM 612 C CA . SER A 1 80 ? -1.389 18.882 -5.032 1.00 44.12 80 SER A CA 1
ATOM 613 C C . SER A 1 80 ? -0.656 18.342 -6.251 1.00 44.12 80 SER A C 1
ATOM 615 O O . SER A 1 80 ? -0.995 18.661 -7.389 1.00 44.12 80 SER A O 1
ATOM 617 N N . LEU A 1 81 ? 0.376 17.533 -6.016 1.00 52.50 81 LEU A N 1
ATOM 618 C CA . LEU A 1 81 ? 0.959 16.720 -7.076 1.00 52.50 81 LEU A CA 1
ATOM 619 C C . LEU A 1 81 ? -0.080 15.661 -7.451 1.00 52.50 81 LEU A C 1
ATOM 621 O O . LEU A 1 81 ? -0.224 14.644 -6.781 1.00 52.50 81 LEU A O 1
ATOM 625 N N . SER A 1 82 ? -0.830 15.926 -8.519 1.00 52.84 82 SER A N 1
ATOM 626 C CA . SER A 1 82 ? -1.663 14.932 -9.198 1.00 52.84 82 SER A CA 1
ATOM 627 C C . SER A 1 82 ? -0.760 13.954 -9.961 1.00 52.84 82 SER A C 1
ATOM 629 O O . SER A 1 82 ? -0.896 13.810 -11.172 1.00 52.84 82 SER A O 1
ATOM 631 N N . SER A 1 83 ? 0.199 13.323 -9.279 1.00 68.12 83 SER A N 1
ATOM 632 C CA . SER A 1 83 ? 1.021 12.279 -9.883 1.00 68.12 83 SER A CA 1
ATOM 633 C C . SER A 1 83 ? 0.167 11.029 -10.016 1.00 68.12 83 SER A C 1
ATOM 635 O O . SER A 1 83 ? -0.318 10.486 -9.012 1.00 68.12 83 SER A O 1
ATOM 637 N N . SER A 1 84 ? -0.031 10.570 -11.248 1.00 80.56 84 SER A N 1
ATOM 638 C CA . SER A 1 84 ? -0.604 9.248 -11.480 1.00 80.56 84 SER A CA 1
ATOM 639 C C . SER A 1 84 ? 0.274 8.173 -10.805 1.00 80.56 84 SER A C 1
ATOM 641 O O . SER A 1 84 ? 1.476 8.385 -10.602 1.00 80.56 84 SER A O 1
ATOM 643 N N . PRO A 1 85 ? -0.289 7.013 -10.422 1.00 81.44 85 PRO A N 1
ATOM 644 C CA . PRO A 1 85 ? 0.509 5.941 -9.826 1.00 81.44 85 PRO A CA 1
ATOM 645 C C . PRO A 1 85 ? 1.614 5.447 -10.774 1.00 81.44 85 PRO A C 1
ATOM 647 O O . PRO A 1 85 ? 2.696 5.074 -10.320 1.00 81.44 85 PRO A O 1
ATOM 650 N N . GLU A 1 86 ? 1.374 5.518 -12.089 1.00 82.00 86 GLU A N 1
ATOM 651 C CA . GLU A 1 86 ? 2.364 5.227 -13.130 1.00 82.00 86 GLU A CA 1
ATOM 652 C C . GLU A 1 86 ? 3.534 6.205 -13.118 1.00 82.00 86 GLU A C 1
ATOM 654 O O . GLU A 1 86 ? 4.683 5.770 -13.058 1.00 82.00 86 GLU A O 1
ATOM 659 N N . GLU A 1 87 ? 3.272 7.511 -13.110 1.00 82.50 87 GLU A N 1
ATOM 660 C CA . GLU A 1 87 ? 4.328 8.528 -13.053 1.00 82.50 87 GLU A CA 1
ATOM 661 C C . GLU A 1 87 ? 5.213 8.364 -11.818 1.00 82.50 87 GLU A C 1
ATOM 663 O O . GLU A 1 87 ? 6.440 8.446 -11.913 1.00 82.50 87 GLU A O 1
ATOM 668 N N . TYR A 1 88 ? 4.605 8.075 -10.665 1.00 83.12 88 TYR A N 1
ATOM 669 C CA . TYR A 1 88 ? 5.348 7.859 -9.430 1.00 83.12 88 TYR A CA 1
ATOM 670 C C . TYR A 1 88 ? 6.242 6.611 -9.508 1.00 83.12 88 TYR A C 1
ATOM 672 O O . TYR A 1 88 ? 7.431 6.670 -9.180 1.00 83.12 88 TYR A O 1
ATOM 680 N N . ALA A 1 89 ? 5.707 5.488 -9.998 1.00 81.00 89 ALA A N 1
ATOM 681 C CA . ALA A 1 89 ? 6.472 4.252 -10.148 1.00 81.00 89 ALA A CA 1
ATOM 682 C C . ALA A 1 89 ? 7.586 4.372 -11.201 1.00 81.00 89 ALA A C 1
ATOM 684 O O . ALA A 1 89 ? 8.696 3.877 -10.986 1.00 81.00 89 ALA A O 1
ATOM 685 N N . ILE A 1 90 ? 7.325 5.058 -12.318 1.00 81.62 90 ILE A N 1
ATOM 686 C CA . ILE A 1 90 ? 8.327 5.347 -13.351 1.00 81.62 90 ILE A CA 1
ATOM 687 C C . ILE A 1 90 ? 9.439 6.226 -12.774 1.00 81.62 90 ILE A C 1
ATOM 689 O O . ILE A 1 90 ? 10.615 5.939 -13.010 1.00 81.62 90 ILE A O 1
ATOM 693 N N . GLY A 1 91 ? 9.097 7.245 -11.979 1.00 82.62 91 GLY A N 1
ATOM 694 C CA . GLY A 1 91 ? 10.069 8.079 -11.271 1.00 82.62 91 GLY A CA 1
ATOM 695 C C . GLY A 1 91 ? 10.968 7.253 -10.351 1.00 82.62 91 GLY A C 1
ATOM 696 O O . GLY A 1 91 ? 12.193 7.303 -10.473 1.00 82.62 91 GLY A O 1
ATOM 697 N N . LEU A 1 92 ? 10.374 6.403 -9.506 1.00 82.31 92 LEU A N 1
ATOM 698 C CA . LEU A 1 92 ? 11.121 5.499 -8.624 1.00 82.31 92 LEU A CA 1
ATOM 699 C C . LEU A 1 92 ? 12.035 4.535 -9.389 1.00 82.31 92 LEU A C 1
ATOM 701 O O . LEU A 1 92 ? 13.168 4.303 -8.965 1.00 82.31 92 LEU A O 1
ATOM 705 N N . ARG A 1 93 ? 11.555 3.969 -10.502 1.00 82.25 93 ARG A N 1
ATOM 706 C CA . ARG A 1 93 ? 12.323 3.027 -11.326 1.00 82.25 93 ARG A CA 1
ATOM 707 C C . ARG A 1 93 ? 13.477 3.713 -12.048 1.00 82.25 93 ARG A C 1
ATOM 709 O O . ARG A 1 93 ? 14.567 3.160 -12.096 1.00 82.25 93 ARG A O 1
ATOM 716 N N . THR A 1 94 ? 13.253 4.906 -12.589 1.00 84.69 94 THR A N 1
ATOM 717 C CA . THR A 1 94 ? 14.283 5.680 -13.303 1.00 84.69 94 THR A CA 1
ATOM 718 C C . THR A 1 94 ? 15.430 6.072 -12.372 1.00 84.69 94 THR A C 1
ATOM 720 O O . THR A 1 94 ? 16.583 6.137 -12.789 1.00 84.69 94 THR A O 1
ATOM 723 N N . LEU A 1 95 ? 15.120 6.293 -11.094 1.00 84.94 95 LEU A N 1
ATOM 72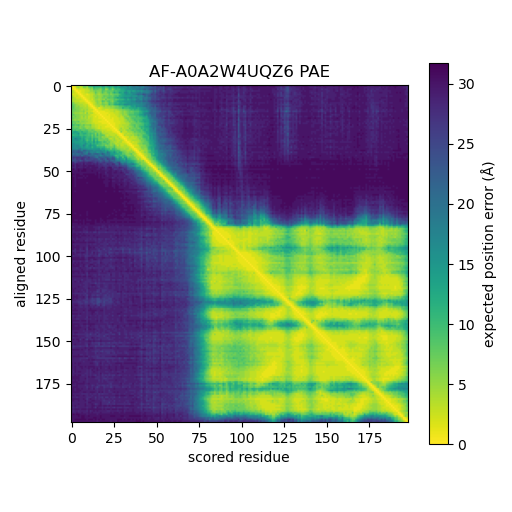4 C CA . LEU A 1 95 ? 16.085 6.662 -10.065 1.00 84.94 95 LEU A CA 1
ATOM 725 C C . LEU A 1 95 ? 16.631 5.451 -9.285 1.00 84.94 95 LEU A C 1
ATOM 727 O O . LEU A 1 95 ? 17.270 5.646 -8.253 1.00 84.94 95 LEU A O 1
ATOM 731 N N . SER A 1 96 ? 16.417 4.208 -9.744 1.00 80.81 96 SER A N 1
ATOM 732 C CA . SER A 1 96 ? 16.804 2.994 -8.998 1.00 80.81 96 SER A CA 1
ATOM 733 C C . SER A 1 96 ? 18.274 2.979 -8.583 1.00 80.81 96 SER A C 1
ATOM 735 O O . SER A 1 96 ? 18.591 2.589 -7.460 1.00 80.81 96 SER A O 1
ATOM 737 N N . ASP A 1 97 ? 19.145 3.461 -9.470 1.00 85.25 97 ASP A N 1
ATOM 738 C CA . ASP A 1 97 ? 20.600 3.420 -9.305 1.00 85.25 97 ASP A CA 1
ATOM 739 C C . ASP A 1 97 ? 21.154 4.732 -8.721 1.00 85.25 97 ASP A C 1
ATOM 741 O O . ASP A 1 97 ? 22.343 4.844 -8.421 1.00 85.25 97 ASP A O 1
ATOM 745 N N . ARG A 1 98 ? 20.293 5.742 -8.535 1.00 84.62 98 ARG A N 1
ATOM 746 C CA . ARG A 1 98 ? 20.653 7.084 -8.066 1.00 84.62 98 ARG A CA 1
ATOM 747 C C . ARG A 1 98 ? 20.113 7.315 -6.663 1.00 84.62 98 ARG A C 1
ATOM 749 O O . ARG A 1 98 ? 19.128 8.017 -6.476 1.00 84.62 98 ARG A O 1
ATOM 756 N N . PHE A 1 99 ? 20.770 6.718 -5.671 1.00 82.44 99 PHE A N 1
ATOM 757 C CA . PHE A 1 99 ? 20.277 6.675 -4.289 1.00 82.44 99 PHE A CA 1
ATOM 758 C C . PHE A 1 99 ? 19.883 8.048 -3.716 1.00 82.44 99 PHE A C 1
ATOM 760 O O . PHE A 1 99 ? 18.783 8.187 -3.188 1.00 82.44 99 PHE A O 1
ATOM 767 N N . LEU A 1 100 ? 20.747 9.062 -3.857 1.00 86.75 100 LEU A N 1
ATOM 768 C CA . LEU A 1 100 ? 20.481 10.410 -3.337 1.00 86.75 100 LEU A CA 1
ATOM 769 C C . LEU A 1 100 ? 19.303 11.079 -4.058 1.00 86.75 100 LEU A C 1
ATOM 771 O O . LEU A 1 100 ? 18.377 11.550 -3.409 1.00 86.75 100 LEU A O 1
ATOM 775 N N . GLU A 1 101 ? 19.281 11.046 -5.394 1.00 85.94 101 GLU A N 1
ATOM 776 C CA . GLU A 1 101 ? 18.179 11.618 -6.185 1.00 85.94 101 GLU A CA 1
ATOM 777 C C . GLU A 1 101 ? 16.854 10.890 -5.923 1.00 85.94 101 GLU A C 1
ATOM 779 O O . GLU A 1 101 ? 15.796 11.513 -5.857 1.00 85.94 101 GLU A O 1
ATOM 784 N N . LYS A 1 102 ? 16.901 9.567 -5.732 1.00 84.31 102 LYS A N 1
ATOM 785 C CA . LYS A 1 102 ? 15.747 8.756 -5.341 1.00 84.31 102 LYS A CA 1
ATOM 786 C C . LYS A 1 102 ? 15.223 9.177 -3.974 1.00 84.31 102 LYS A C 1
ATOM 788 O O . LYS A 1 102 ? 14.013 9.294 -3.805 1.00 84.31 102 LYS A O 1
ATOM 793 N N . GLN A 1 103 ? 16.112 9.396 -3.010 1.00 83.69 103 GLN A N 1
ATOM 794 C CA . GLN A 1 103 ? 15.728 9.840 -1.679 1.00 83.69 103 GLN A CA 1
ATOM 795 C C . GLN A 1 103 ? 15.086 11.233 -1.727 1.00 83.69 103 GLN A C 1
ATOM 797 O O . GLN A 1 103 ? 13.992 11.402 -1.201 1.00 83.69 103 GLN A O 1
ATOM 802 N N . GLU A 1 104 ? 15.677 12.190 -2.444 1.00 86.56 104 GLU A N 1
ATOM 803 C CA . GLU A 1 104 ? 15.085 13.521 -2.638 1.00 86.56 104 GLU A CA 1
ATOM 804 C C . GLU A 1 104 ? 13.733 13.463 -3.362 1.00 86.56 104 GLU A C 1
ATOM 806 O O . GLU A 1 104 ? 12.803 14.202 -3.032 1.00 86.56 104 GLU A O 1
ATOM 811 N N . PHE A 1 105 ? 13.599 12.581 -4.358 1.00 85.44 105 PHE A N 1
ATOM 812 C CA . PHE A 1 105 ? 12.333 12.345 -5.047 1.00 85.44 105 PHE A CA 1
ATOM 813 C C . PHE A 1 105 ? 11.267 11.833 -4.078 1.00 85.44 105 PHE A C 1
ATOM 815 O O . PHE A 1 105 ? 10.149 12.348 -4.069 1.00 85.44 105 PHE A O 1
ATOM 822 N N . ILE A 1 106 ? 11.617 10.847 -3.255 1.00 83.00 106 ILE A N 1
ATOM 823 C CA . ILE A 1 106 ? 10.740 10.267 -2.243 1.00 83.00 106 ILE A CA 1
ATOM 824 C C . ILE A 1 106 ? 10.332 11.327 -1.210 1.00 83.00 106 ILE A C 1
ATOM 826 O O . ILE A 1 106 ? 9.144 11.494 -0.954 1.00 83.00 106 ILE A O 1
ATOM 830 N N . GLU A 1 107 ? 11.286 12.089 -0.677 1.00 84.44 107 GLU A N 1
ATOM 831 C CA . GLU A 1 107 ? 11.045 13.155 0.303 1.00 84.44 107 GLU A CA 1
ATOM 832 C C . GLU A 1 107 ? 10.158 14.270 -0.268 1.00 84.44 107 GLU A C 1
ATOM 834 O O . GLU A 1 107 ? 9.257 14.755 0.414 1.00 84.44 107 GLU A O 1
ATOM 839 N N . ARG A 1 108 ? 10.329 14.630 -1.547 1.00 84.50 108 ARG A N 1
ATOM 840 C CA . ARG A 1 108 ? 9.474 15.620 -2.226 1.00 84.50 108 ARG A CA 1
ATOM 841 C C . ARG A 1 108 ? 8.016 15.170 -2.337 1.00 84.50 108 ARG A C 1
ATOM 843 O O . ARG A 1 108 ? 7.122 16.013 -2.338 1.00 84.50 108 ARG A O 1
ATOM 850 N N . HIS A 1 109 ? 7.781 13.867 -2.463 1.00 82.94 109 HIS A N 1
ATOM 851 C CA . HIS A 1 109 ? 6.440 13.291 -2.586 1.00 82.94 109 HIS A CA 1
ATOM 852 C C . HIS A 1 109 ? 5.893 12.772 -1.251 1.00 82.94 109 HIS A C 1
ATOM 854 O O . HIS A 1 109 ? 4.718 12.414 -1.177 1.00 82.94 109 HIS A O 1
ATOM 860 N N . GLN A 1 110 ? 6.701 12.754 -0.188 1.00 84.12 110 GLN A N 1
ATOM 861 C CA . GLN A 1 110 ? 6.259 12.357 1.142 1.00 84.12 110 GLN A CA 1
ATOM 862 C C . GLN A 1 110 ? 5.090 13.233 1.591 1.00 84.12 110 GLN A C 1
ATOM 864 O O . GLN A 1 110 ? 5.118 14.455 1.465 1.00 84.12 110 GLN A O 1
ATOM 869 N N . SER A 1 111 ? 4.065 12.611 2.177 1.00 84.44 111 SER A N 1
ATOM 870 C CA . SER A 1 111 ? 2.858 13.298 2.655 1.00 84.44 111 SER A CA 1
ATOM 871 C C . SER A 1 111 ? 2.048 14.017 1.571 1.00 84.44 111 SER A C 1
ATOM 873 O O . SER A 1 111 ? 1.086 14.713 1.910 1.00 84.44 111 SER A O 1
ATOM 875 N N . ALA A 1 112 ? 2.386 13.854 0.286 1.00 86.44 112 ALA A N 1
ATOM 876 C CA . ALA A 1 112 ? 1.556 14.356 -0.796 1.00 86.44 112 ALA A CA 1
ATOM 877 C C . ALA A 1 112 ? 0.203 13.641 -0.753 1.00 86.44 112 ALA A C 1
ATOM 879 O O . ALA A 1 112 ? 0.137 12.413 -0.658 1.00 86.44 112 ALA A O 1
ATOM 880 N N . ASN A 1 113 ? -0.875 14.424 -0.805 1.00 89.38 113 ASN A N 1
ATOM 881 C CA . ASN A 1 113 ? -2.217 13.874 -0.917 1.00 89.38 113 ASN A CA 1
ATOM 882 C C . ASN A 1 113 ? -2.424 13.400 -2.354 1.00 89.38 113 ASN A C 1
ATOM 884 O O . ASN A 1 113 ? -2.368 14.207 -3.282 1.00 89.38 113 ASN A O 1
ATOM 888 N N . VAL A 1 114 ? -2.702 12.114 -2.523 1.00 89.88 114 VAL A N 1
ATOM 889 C CA . VAL A 1 114 ? -2.979 11.505 -3.823 1.00 89.88 114 VAL A CA 1
ATOM 890 C C . VAL A 1 114 ? -4.320 10.784 -3.789 1.00 89.88 114 VAL A C 1
ATOM 892 O O . VAL A 1 114 ? -4.799 10.369 -2.732 1.00 89.88 114 VAL A O 1
ATOM 895 N N . SER A 1 115 ? -4.940 10.650 -4.959 1.00 91.75 115 SER A N 1
ATOM 896 C CA . SER A 1 115 ? -6.151 9.855 -5.149 1.00 91.75 115 SER A CA 1
ATOM 897 C C . SER A 1 115 ? -5.913 8.886 -6.294 1.00 91.75 115 SER A C 1
ATOM 899 O O . SER A 1 115 ? -5.804 9.297 -7.449 1.00 91.75 115 SER A O 1
ATOM 901 N N . TRP A 1 116 ? -5.776 7.607 -5.965 1.00 91.81 116 TRP A N 1
ATOM 902 C CA . TRP A 1 116 ? -5.404 6.561 -6.907 1.00 91.81 116 TRP A CA 1
ATOM 903 C C . TRP A 1 116 ? -6.514 5.532 -7.041 1.00 91.81 116 TRP A C 1
ATOM 905 O O . TRP A 1 116 ? -7.162 5.142 -6.072 1.00 91.81 116 TRP A O 1
ATOM 915 N N . GLU A 1 117 ? -6.749 5.111 -8.276 1.00 92.38 117 GLU A N 1
ATOM 916 C CA . GLU A 1 117 ? -7.747 4.112 -8.625 1.00 92.38 117 GLU A CA 1
ATOM 917 C C . GLU A 1 117 ? -7.045 2.817 -9.018 1.00 92.38 117 GLU A C 1
ATOM 919 O O . GLU A 1 117 ? -6.086 2.832 -9.789 1.00 92.38 117 GLU A O 1
ATOM 924 N N . GLY A 1 118 ? -7.521 1.699 -8.479 1.00 92.12 118 GLY A N 1
ATOM 925 C CA . GLY A 1 118 ? -6.923 0.399 -8.724 1.00 92.12 118 GLY A CA 1
ATOM 926 C C . GLY A 1 118 ? -7.886 -0.746 -8.455 1.00 92.12 118 GLY A C 1
ATOM 927 O O . GLY A 1 118 ? -8.936 -0.599 -7.821 1.00 92.12 118 GLY A O 1
ATOM 928 N N . ARG A 1 119 ? -7.522 -1.915 -8.970 1.00 94.38 119 ARG A N 1
ATOM 929 C CA . ARG A 1 119 ? -8.233 -3.164 -8.740 1.00 94.38 119 ARG A CA 1
ATOM 930 C C . ARG A 1 119 ? -7.745 -3.803 -7.448 1.00 94.38 119 ARG A C 1
ATOM 932 O O . ARG A 1 119 ? -6.555 -4.025 -7.278 1.00 94.38 119 ARG A O 1
ATOM 939 N N . VAL A 1 120 ? -8.663 -4.184 -6.571 1.00 94.19 120 VAL A N 1
ATOM 940 C CA . VAL A 1 120 ? -8.360 -4.911 -5.338 1.00 94.19 120 VAL A CA 1
ATOM 941 C C . VAL A 1 120 ? -7.754 -6.267 -5.678 1.00 94.19 120 VAL A C 1
ATOM 943 O O . VAL A 1 120 ? -8.397 -7.112 -6.310 1.00 94.19 120 VAL A O 1
ATOM 946 N N . SER A 1 121 ? -6.531 -6.500 -5.215 1.00 93.31 121 SER A N 1
ATOM 947 C CA . SER A 1 121 ? -5.827 -7.766 -5.406 1.00 93.31 121 SER A CA 1
ATOM 948 C C . SER A 1 121 ? -5.820 -8.599 -4.131 1.00 93.31 121 SER A C 1
ATOM 950 O O . SER A 1 121 ? -6.074 -9.809 -4.176 1.00 93.31 121 SER A O 1
ATOM 952 N N . ARG A 1 122 ? -5.614 -7.949 -2.979 1.00 92.25 122 ARG A N 1
ATOM 953 C CA . ARG A 1 122 ? -5.616 -8.588 -1.661 1.00 92.25 122 ARG A CA 1
ATOM 954 C C . ARG A 1 122 ? -6.009 -7.608 -0.561 1.00 92.25 122 ARG A C 1
ATOM 956 O O . ARG A 1 122 ? -5.548 -6.477 -0.546 1.00 92.25 122 ARG A O 1
ATOM 963 N N . VAL A 1 123 ? -6.773 -8.096 0.411 1.00 92.06 123 VAL A N 1
ATOM 964 C CA . VAL A 1 123 ? -6.963 -7.449 1.715 1.00 92.06 123 VAL A CA 1
ATOM 965 C C . VAL A 1 123 ? -6.316 -8.349 2.761 1.00 92.06 123 VAL A C 1
ATOM 967 O O . VAL A 1 123 ? -6.577 -9.554 2.782 1.00 92.06 123 VAL A O 1
ATOM 970 N N . SER A 1 124 ? -5.450 -7.799 3.603 1.00 90.69 124 SER A N 1
ATOM 971 C CA . SER A 1 124 ? -4.762 -8.542 4.660 1.00 90.69 124 SER A CA 1
ATOM 972 C C . SER A 1 124 ? -4.752 -7.766 5.964 1.00 90.69 124 SER A C 1
ATOM 974 O O . SER A 1 124 ? -4.624 -6.550 5.974 1.00 90.69 124 SER A O 1
ATOM 976 N N . GLN A 1 125 ? -4.854 -8.478 7.083 1.00 87.00 125 GLN A N 1
ATOM 977 C CA . GLN A 1 125 ? -4.680 -7.898 8.409 1.00 87.00 125 GLN A CA 1
ATOM 978 C C . GLN A 1 125 ? -3.429 -8.494 9.044 1.00 87.00 125 GLN A C 1
ATOM 980 O O . GLN A 1 125 ? -3.300 -9.716 9.149 1.00 87.00 125 GLN A O 1
ATOM 985 N N . HIS A 1 126 ? -2.516 -7.640 9.490 1.00 81.75 126 HIS A N 1
ATOM 986 C CA . HIS A 1 126 ? -1.321 -8.093 10.180 1.00 81.75 126 HIS A CA 1
ATOM 987 C C . HIS A 1 126 ? -1.672 -8.435 11.639 1.00 81.75 126 HIS A C 1
ATOM 989 O O . HIS A 1 126 ? -2.138 -7.585 12.401 1.00 81.75 126 HIS A O 1
ATOM 995 N N . ALA A 1 127 ? -1.485 -9.699 12.037 1.00 70.94 127 ALA A N 1
ATOM 996 C CA . ALA A 1 127 ? -1.995 -10.225 13.309 1.00 70.94 127 ALA A CA 1
ATOM 997 C C . ALA A 1 127 ? -1.423 -9.513 14.550 1.00 70.94 127 ALA A C 1
ATOM 999 O O . ALA A 1 127 ? -2.113 -9.390 15.560 1.00 70.94 127 ALA A O 1
ATOM 1000 N N . GLN A 1 128 ? -0.181 -9.027 14.469 1.00 72.69 128 GLN A N 1
ATOM 1001 C CA . GLN A 1 128 ? 0.517 -8.399 15.596 1.00 72.69 128 GLN A CA 1
ATOM 1002 C C . GLN A 1 128 ? 0.225 -6.901 15.732 1.00 72.69 128 GLN A C 1
ATOM 1004 O O . GLN A 1 128 ? 0.044 -6.416 16.843 1.00 72.69 128 GLN A O 1
ATOM 1009 N N . SER A 1 129 ? 0.154 -6.167 14.619 1.00 72.75 129 SER A N 1
ATOM 1010 C CA . SER A 1 129 ? -0.034 -4.710 14.637 1.00 72.75 129 SER A CA 1
ATOM 1011 C C . SER A 1 129 ? -1.497 -4.294 14.503 1.00 72.75 129 SER A C 1
ATOM 1013 O O . SER A 1 129 ? -1.813 -3.119 14.634 1.00 72.75 129 SER A O 1
ATOM 1015 N N . LYS A 1 130 ? -2.399 -5.245 14.211 1.00 74.56 130 LYS A N 1
ATOM 1016 C CA . LYS A 1 130 ? -3.797 -5.012 13.810 1.00 74.56 130 LYS A CA 1
ATOM 1017 C C . LYS A 1 130 ? -3.963 -4.096 12.590 1.00 74.56 130 LYS A C 1
ATOM 1019 O O . LYS A 1 130 ? -5.104 -3.896 12.182 1.00 74.56 130 LYS A O 1
ATOM 1024 N N . THR A 1 131 ? -2.867 -3.645 11.979 1.00 82.56 131 THR A N 1
ATOM 1025 C CA . THR A 1 131 ? -2.853 -2.842 10.761 1.00 82.56 131 THR A CA 1
ATOM 1026 C C . THR A 1 131 ? -3.520 -3.619 9.642 1.00 82.56 131 THR A C 1
ATOM 1028 O O . THR A 1 131 ? -3.203 -4.790 9.393 1.00 82.56 131 THR A O 1
ATOM 1031 N N . LEU A 1 132 ? -4.471 -2.963 8.994 1.00 90.50 132 LEU A N 1
ATOM 1032 C CA . LEU A 1 132 ? -5.142 -3.485 7.826 1.00 90.50 132 LEU A CA 1
ATOM 1033 C C . LEU A 1 132 ? -4.441 -2.926 6.595 1.00 90.50 132 LEU A C 1
ATOM 1035 O O . LEU A 1 132 ? -4.244 -1.720 6.488 1.00 90.50 132 LEU A O 1
ATOM 1039 N N . SER A 1 133 ? -4.065 -3.806 5.681 1.00 92.06 133 SER A N 1
ATOM 1040 C CA . SER A 1 133 ? -3.463 -3.434 4.415 1.00 92.06 133 SER A CA 1
ATOM 1041 C C . SER A 1 133 ? -4.315 -3.917 3.255 1.00 92.06 133 SER A C 1
ATOM 1043 O O . SER A 1 133 ? -4.871 -5.021 3.256 1.00 92.06 133 SER A O 1
ATOM 1045 N N . LEU A 1 134 ? -4.422 -3.061 2.254 1.00 92.69 134 LEU A N 1
ATOM 1046 C CA . LEU A 1 134 ? -5.066 -3.332 0.988 1.00 92.69 134 LEU A CA 1
ATOM 1047 C C . LEU A 1 134 ? -4.006 -3.211 -0.101 1.00 92.69 134 LEU A C 1
ATOM 1049 O O . LEU A 1 134 ? -3.276 -2.231 -0.164 1.00 92.69 134 LEU A O 1
ATOM 1053 N N . LEU A 1 135 ? -3.927 -4.216 -0.959 1.00 92.88 135 LEU A N 1
ATOM 1054 C CA . LEU A 1 135 ? -3.114 -4.175 -2.159 1.00 92.88 135 LEU A CA 1
ATOM 1055 C C . LEU A 1 135 ? -4.045 -3.888 -3.337 1.00 92.88 135 LEU A C 1
ATOM 1057 O O . LEU A 1 135 ? -5.027 -4.616 -3.547 1.00 92.88 135 LEU A O 1
ATOM 1061 N N . ILE A 1 136 ? -3.752 -2.817 -4.071 1.00 92.31 136 ILE A N 1
ATOM 1062 C CA . ILE A 1 136 ? -4.451 -2.474 -5.311 1.00 92.31 136 ILE A CA 1
ATOM 1063 C C . ILE A 1 136 ? -3.480 -2.528 -6.482 1.00 92.31 136 ILE A C 1
ATOM 1065 O O . ILE A 1 136 ? -2.353 -2.062 -6.371 1.00 92.31 136 ILE A O 1
ATOM 1069 N N . ASP A 1 137 ? -3.932 -3.074 -7.600 1.00 92.00 137 ASP A N 1
ATOM 1070 C CA . ASP A 1 137 ? -3.199 -3.064 -8.858 1.00 92.00 137 ASP A CA 1
ATOM 1071 C C . ASP A 1 137 ? -3.747 -1.916 -9.716 1.00 92.00 137 ASP A C 1
ATOM 1073 O O . ASP A 1 137 ? -4.938 -1.875 -10.044 1.00 92.00 137 ASP A O 1
ATOM 1077 N N . ALA A 1 138 ? -2.895 -0.942 -10.016 1.00 88.00 138 ALA A N 1
ATOM 1078 C CA . ALA A 1 138 ? -3.210 0.256 -10.783 1.00 88.00 138 ALA A CA 1
ATOM 1079 C C . ALA A 1 138 ? -2.347 0.335 -12.049 1.00 88.00 138 ALA A C 1
ATOM 1081 O O . ALA A 1 138 ? -1.353 -0.373 -12.186 1.00 88.00 138 ALA A O 1
ATOM 1082 N N . GLY A 1 139 ? -2.727 1.221 -12.968 1.00 81.50 139 GLY A N 1
ATOM 1083 C CA . GLY A 1 139 ? -2.031 1.416 -14.238 1.00 81.50 139 GLY A CA 1
ATOM 1084 C C . GLY A 1 139 ? -2.684 0.702 -15.421 1.00 81.50 139 GLY A C 1
ATOM 1085 O O . GLY A 1 139 ? -3.793 0.163 -15.354 1.00 81.50 139 GLY A O 1
ATOM 1086 N N . SER A 1 140 ? -2.003 0.782 -16.551 1.00 76.00 140 SER A N 1
ATOM 1087 C CA . SER A 1 140 ? -2.384 0.226 -17.840 1.00 76.00 140 SER A CA 1
ATOM 1088 C C . SER A 1 140 ? -2.051 -1.265 -17.925 1.00 76.00 140 SER A C 1
ATOM 1090 O O . SER A 1 140 ? -1.267 -1.804 -17.147 1.00 76.00 140 SER A O 1
ATOM 1092 N N . ARG A 1 141 ? -2.623 -1.963 -18.918 1.00 68.94 141 ARG A N 1
ATOM 1093 C CA . ARG A 1 141 ? -2.356 -3.400 -19.143 1.00 68.94 141 ARG A CA 1
ATOM 1094 C C . ARG A 1 141 ? -0.874 -3.727 -19.357 1.00 68.94 141 ARG A C 1
ATOM 1096 O O . ARG A 1 141 ? -0.489 -4.877 -19.187 1.00 68.94 141 ARG A O 1
ATOM 1103 N N . GLU A 1 142 ? -0.080 -2.748 -19.774 1.00 69.19 142 GLU A N 1
ATOM 1104 C CA . GLU A 1 142 ? 1.341 -2.907 -20.087 1.00 69.19 142 GLU A CA 1
ATOM 1105 C C . GLU A 1 142 ? 2.248 -2.525 -18.907 1.00 69.19 142 GLU A C 1
ATOM 1107 O O . GLU A 1 142 ? 3.435 -2.840 -18.921 1.00 69.19 142 GLU A O 1
ATOM 1112 N N . SER A 1 143 ? 1.711 -1.849 -17.886 1.00 71.31 143 SER A N 1
ATOM 1113 C CA . SER A 1 143 ? 2.450 -1.354 -16.720 1.00 71.31 143 SER A CA 1
ATOM 1114 C C . SER A 1 143 ? 1.596 -1.472 -15.457 1.00 71.31 143 SER A C 1
ATOM 1116 O O . SER A 1 143 ? 1.196 -0.475 -14.861 1.00 71.31 143 SER A O 1
ATOM 1118 N N . GLU A 1 144 ? 1.300 -2.711 -15.059 1.00 80.81 144 GLU A N 1
ATOM 1119 C CA . GLU A 1 144 ? 0.586 -2.983 -13.811 1.00 80.81 144 GLU A CA 1
ATOM 1120 C C . GLU A 1 144 ? 1.500 -2.679 -12.615 1.00 80.81 144 GLU A C 1
ATOM 1122 O O . GLU A 1 144 ? 2.607 -3.209 -12.493 1.00 80.81 144 GLU A O 1
ATOM 1127 N N . ILE A 1 145 ? 1.037 -1.787 -11.743 1.00 87.12 145 ILE A N 1
ATOM 1128 C CA . ILE A 1 145 ? 1.744 -1.328 -10.553 1.00 87.12 145 ILE A CA 1
ATOM 1129 C C . ILE A 1 145 ? 0.892 -1.6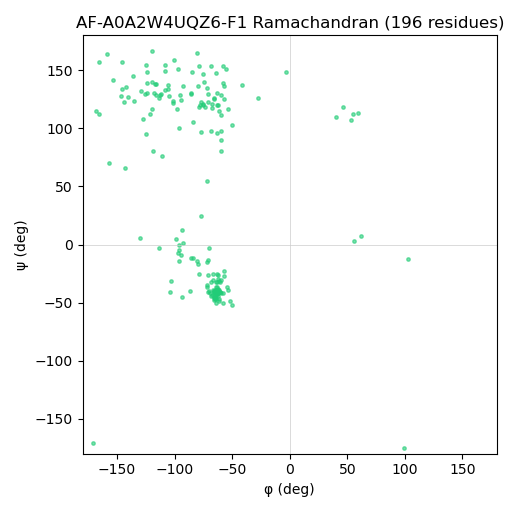77 -9.350 1.00 87.12 145 ILE A C 1
ATOM 1131 O O . ILE A 1 145 ? -0.208 -1.154 -9.172 1.00 87.12 145 ILE A O 1
ATOM 1135 N N . SER A 1 146 ? 1.424 -2.538 -8.496 1.00 90.12 146 SER A N 1
ATOM 1136 C CA . SER A 1 146 ? 0.807 -2.811 -7.210 1.00 90.12 146 SER A CA 1
ATOM 1137 C C . SER A 1 146 ? 1.149 -1.690 -6.225 1.00 90.12 146 SER A C 1
ATOM 1139 O O . SER A 1 146 ? 2.292 -1.241 -6.157 1.00 90.12 146 SER A O 1
ATOM 1141 N N . ILE A 1 147 ? 0.156 -1.249 -5.460 1.00 90.06 147 ILE A N 1
ATOM 1142 C CA . ILE A 1 147 ? 0.254 -0.184 -4.461 1.00 90.06 147 ILE A CA 1
ATOM 1143 C C . ILE A 1 147 ? -0.221 -0.736 -3.128 1.00 90.06 147 ILE A C 1
ATOM 1145 O O . ILE A 1 147 ? -1.302 -1.330 -3.045 1.00 90.06 147 ILE A O 1
ATOM 1149 N N . LEU A 1 148 ? 0.587 -0.528 -2.091 1.00 91.81 148 LEU A N 1
ATOM 1150 C CA . LEU A 1 148 ? 0.235 -0.883 -0.727 1.00 91.81 148 LEU A CA 1
ATOM 1151 C C . LEU A 1 148 ? -0.549 0.278 -0.133 1.00 91.81 148 LEU A C 1
ATOM 1153 O O . LEU A 1 148 ? -0.154 1.432 -0.234 1.00 91.81 148 LEU A O 1
ATOM 1157 N N . VAL A 1 149 ? -1.686 -0.042 0.458 1.00 92.19 149 VAL A N 1
ATOM 1158 C CA . VAL A 1 149 ? -2.549 0.923 1.115 1.00 92.19 149 VAL A CA 1
ATOM 1159 C C . VAL A 1 149 ? -2.699 0.499 2.563 1.00 92.19 149 VAL A C 1
ATOM 1161 O O . VAL A 1 149 ? -3.328 -0.520 2.857 1.00 92.19 149 VAL A O 1
ATOM 1164 N N . GLU A 1 150 ? -2.153 1.289 3.473 1.00 92.81 150 GLU A N 1
ATOM 1165 C CA . GLU A 1 150 ? -2.429 1.184 4.896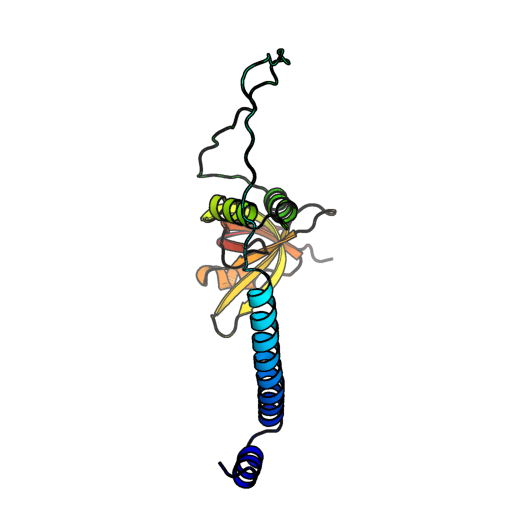 1.00 92.81 150 GLU A CA 1
ATOM 1166 C C . GLU A 1 150 ? -3.791 1.810 5.198 1.00 92.81 150 GLU A C 1
ATOM 1168 O O . GLU A 1 150 ? -4.063 2.974 4.895 1.00 92.81 150 GLU A O 1
ATOM 1173 N N . LEU A 1 151 ? -4.682 1.014 5.783 1.00 92.38 151 LEU A N 1
ATOM 1174 C CA . LEU A 1 151 ? -6.048 1.412 6.082 1.00 92.38 151 LEU A CA 1
ATOM 1175 C C . LEU A 1 151 ? -6.210 1.666 7.585 1.00 92.38 151 LEU A C 1
ATOM 1177 O O . LEU A 1 151 ? -5.825 0.816 8.397 1.00 92.38 151 LEU A O 1
ATOM 1181 N N . PRO A 1 152 ? -6.854 2.777 7.982 1.00 91.12 152 PRO A N 1
ATOM 1182 C CA . PRO A 1 152 ? -7.198 3.004 9.375 1.00 91.12 152 PRO A CA 1
ATOM 1183 C C . PRO A 1 152 ? -8.280 2.016 9.828 1.00 91.12 152 PRO A C 1
ATOM 1185 O O . PRO A 1 152 ? -9.128 1.576 9.045 1.00 91.12 152 PRO A O 1
ATOM 1188 N N . ASP A 1 153 ? -8.313 1.721 11.130 1.00 89.56 153 ASP A N 1
ATOM 1189 C CA . ASP A 1 153 ? -9.288 0.790 11.716 1.00 89.56 153 ASP A CA 1
ATOM 1190 C C . ASP A 1 153 ? -10.751 1.199 11.456 1.00 89.56 153 ASP A C 1
ATOM 1192 O O . ASP A 1 153 ? -11.628 0.339 11.369 1.00 89.56 153 ASP A O 1
ATOM 1196 N N . SER A 1 154 ? -11.031 2.493 11.262 1.00 89.56 154 SER A N 1
ATOM 1197 C CA . SER A 1 154 ? -12.365 2.998 10.905 1.00 89.56 154 SER A CA 1
ATOM 1198 C C . SER A 1 154 ? -12.876 2.473 9.556 1.00 89.56 154 SER A C 1
ATOM 1200 O O . SER A 1 154 ? -14.085 2.356 9.359 1.00 89.56 154 SER A O 1
ATOM 1202 N N . MET A 1 155 ? -11.980 2.103 8.636 1.00 91.12 155 MET A N 1
ATOM 1203 C CA . MET A 1 155 ? -12.326 1.556 7.319 1.00 91.12 155 MET A CA 1
ATOM 1204 C C . MET A 1 155 ? -12.390 0.031 7.290 1.00 91.12 155 MET A C 1
ATOM 1206 O O . MET A 1 155 ? -12.683 -0.549 6.243 1.00 91.12 155 MET A O 1
ATOM 1210 N N . ARG A 1 156 ? -12.164 -0.633 8.428 1.00 90.50 156 ARG A N 1
ATOM 1211 C CA . ARG A 1 156 ? -12.089 -2.093 8.541 1.00 90.50 156 ARG A CA 1
ATOM 1212 C C . ARG A 1 156 ? -13.270 -2.809 7.892 1.00 90.50 156 ARG A C 1
ATOM 1214 O O . ARG A 1 156 ? -13.072 -3.686 7.056 1.00 90.50 156 ARG A O 1
ATOM 1221 N N . THR A 1 157 ? -14.496 -2.422 8.236 1.00 90.88 157 THR A N 1
ATOM 1222 C CA . THR A 1 157 ? -15.709 -3.046 7.683 1.00 90.88 157 THR A CA 1
ATOM 1223 C C . THR A 1 157 ? -15.790 -2.875 6.167 1.00 90.88 157 THR A C 1
ATOM 1225 O O . THR A 1 157 ? -16.118 -3.821 5.455 1.00 90.88 157 THR A O 1
ATOM 1228 N N . LYS A 1 158 ? -15.439 -1.686 5.660 1.00 90.81 158 LYS A N 1
ATOM 1229 C CA . LYS A 1 158 ? -15.451 -1.384 4.224 1.00 90.81 158 LYS A CA 1
ATOM 1230 C C . LYS A 1 158 ? -14.424 -2.230 3.483 1.00 90.81 158 LYS A C 1
ATOM 1232 O O . LYS A 1 158 ? -14.749 -2.846 2.478 1.00 90.81 158 LYS A O 1
ATOM 1237 N N . ALA A 1 159 ? -13.216 -2.316 4.018 1.00 91.12 159 ALA A N 1
ATOM 1238 C CA . ALA A 1 159 ? -12.129 -3.093 3.448 1.00 91.12 159 ALA A CA 1
ATOM 1239 C C . ALA A 1 159 ? -12.416 -4.599 3.424 1.00 91.12 159 ALA A C 1
ATOM 1241 O O . ALA A 1 159 ? -12.192 -5.234 2.402 1.00 91.12 159 ALA A O 1
ATOM 1242 N N . PHE A 1 160 ? -12.988 -5.168 4.489 1.00 90.56 160 PHE A N 1
ATOM 1243 C CA . PHE A 1 160 ? -13.384 -6.583 4.490 1.00 90.56 160 PHE A CA 1
ATOM 1244 C C . PHE A 1 160 ? -14.607 -6.889 3.617 1.00 90.56 160 PHE A C 1
ATOM 1246 O O . PHE A 1 160 ? -14.848 -8.053 3.309 1.00 90.56 160 PHE A O 1
ATOM 1253 N N . SER A 1 161 ? -15.370 -5.873 3.202 1.00 92.50 161 SER A N 1
ATOM 1254 C CA . SER A 1 161 ? -16.443 -6.053 2.219 1.00 92.50 161 SER A CA 1
ATOM 1255 C C . SER A 1 161 ? -15.940 -6.101 0.772 1.00 92.50 161 SER A C 1
ATOM 1257 O O . SER A 1 161 ? -16.690 -6.513 -0.111 1.00 92.50 161 SER A O 1
ATOM 1259 N N . LEU A 1 162 ? -14.687 -5.697 0.527 1.00 93.25 162 LEU A N 1
ATOM 1260 C CA . LEU A 1 162 ? -14.076 -5.723 -0.799 1.00 93.25 162 LEU A CA 1
ATOM 1261 C C . LEU A 1 162 ? -13.707 -7.148 -1.199 1.00 93.25 162 LEU A C 1
ATOM 1263 O O . LEU A 1 162 ? -13.157 -7.922 -0.413 1.00 93.25 162 LEU A O 1
ATOM 1267 N N . GLN A 1 163 ? -13.941 -7.464 -2.463 1.00 93.19 163 GLN A N 1
ATOM 1268 C CA . GLN A 1 163 ? -13.530 -8.714 -3.075 1.00 93.19 163 GLN A CA 1
ATOM 1269 C C . GLN A 1 163 ? -12.386 -8.488 -4.056 1.00 93.19 163 GLN A C 1
ATOM 1271 O O . GLN A 1 163 ? -12.231 -7.424 -4.659 1.00 93.19 163 GLN A O 1
ATOM 1276 N N . ARG A 1 164 ? -11.587 -9.538 -4.267 1.00 93.19 164 ARG A N 1
ATOM 1277 C CA . ARG A 1 164 ? -10.576 -9.527 -5.323 1.00 93.19 164 ARG A CA 1
ATOM 1278 C C . ARG A 1 164 ? -11.248 -9.266 -6.674 1.00 93.19 164 ARG A C 1
ATOM 1280 O O . ARG A 1 164 ? -12.131 -10.019 -7.089 1.00 93.19 164 ARG A O 1
ATOM 1287 N N . GLY A 1 165 ? -10.775 -8.241 -7.374 1.00 91.69 165 GLY A N 1
ATOM 1288 C CA . GLY A 1 165 ? -11.313 -7.794 -8.656 1.00 91.69 165 GLY A CA 1
ATOM 1289 C C . GLY A 1 165 ? -12.187 -6.541 -8.589 1.00 91.69 165 GLY A C 1
ATOM 1290 O O . GLY A 1 165 ? -12.441 -5.962 -9.646 1.00 91.69 165 GLY A O 1
ATOM 1291 N N . ASP A 1 166 ? -12.608 -6.102 -7.400 1.00 93.88 166 ASP A N 1
ATOM 1292 C CA . ASP A 1 166 ? -13.332 -4.838 -7.235 1.00 93.88 166 ASP A CA 1
ATOM 1293 C C . ASP A 1 166 ? -12.452 -3.648 -7.625 1.00 93.88 166 ASP A C 1
ATOM 1295 O O . ASP A 1 166 ? -11.239 -3.682 -7.440 1.00 93.88 166 ASP A O 1
ATOM 1299 N N . ILE A 1 167 ? -13.052 -2.587 -8.167 1.00 93.50 167 ILE A N 1
ATOM 1300 C CA . ILE A 1 167 ? -12.345 -1.343 -8.488 1.00 93.50 167 ILE A CA 1
ATOM 1301 C C . ILE A 1 167 ? -12.643 -0.328 -7.398 1.00 93.50 167 ILE A C 1
ATOM 1303 O O . ILE A 1 167 ? -13.804 0.026 -7.161 1.00 93.50 167 ILE A O 1
ATOM 1307 N N . VAL A 1 168 ? -11.585 0.160 -6.764 1.00 94.38 168 VAL A N 1
ATOM 1308 C CA . VAL A 1 168 ? -11.653 1.132 -5.678 1.00 94.38 168 VAL A CA 1
ATOM 1309 C C . VAL A 1 168 ? -10.820 2.357 -6.010 1.00 94.38 168 VAL A C 1
ATOM 1311 O O . VAL A 1 168 ? -9.790 2.269 -6.676 1.00 94.38 168 VAL A O 1
ATOM 1314 N N . ARG A 1 169 ? -11.265 3.507 -5.512 1.00 94.19 169 ARG A N 1
ATOM 1315 C CA . ARG A 1 169 ? -10.468 4.726 -5.433 1.00 94.19 169 ARG A CA 1
ATOM 1316 C C . ARG A 1 169 ? -10.057 4.930 -3.997 1.00 94.19 169 ARG A C 1
ATOM 1318 O O . ARG A 1 169 ? -10.914 4.932 -3.117 1.00 94.19 169 ARG A O 1
ATOM 1325 N N . VAL A 1 170 ? -8.772 5.116 -3.770 1.00 93.25 170 VAL A N 1
ATOM 1326 C CA . VAL A 1 170 ? -8.213 5.385 -2.454 1.00 93.25 170 VAL A CA 1
ATOM 1327 C C . VAL A 1 170 ? -7.600 6.771 -2.474 1.00 93.25 170 VAL A C 1
ATOM 1329 O O . VAL A 1 170 ? -6.812 7.094 -3.359 1.00 93.25 170 VAL A O 1
ATOM 1332 N N . THR A 1 171 ? -7.969 7.586 -1.497 1.00 93.56 171 THR A N 1
ATOM 1333 C CA . THR A 1 171 ? -7.392 8.907 -1.280 1.00 93.56 171 THR A CA 1
ATOM 1334 C C . THR A 1 171 ? -6.604 8.872 0.014 1.00 93.56 171 THR A C 1
ATOM 1336 O O . THR A 1 171 ? -7.116 8.439 1.047 1.00 93.56 171 THR A O 1
ATOM 1339 N N . GLY A 1 172 ? -5.361 9.326 -0.020 1.00 92.38 172 GLY A N 1
ATOM 1340 C CA . GLY A 1 172 ? -4.473 9.219 1.126 1.00 92.38 172 GLY A CA 1
ATOM 1341 C C . GLY A 1 172 ? -3.188 10.000 0.948 1.00 92.38 172 GLY A C 1
ATOM 1342 O O . GLY A 1 172 ? -3.042 10.768 -0.003 1.00 92.38 172 GLY A O 1
ATOM 1343 N N . LYS A 1 173 ? -2.264 9.792 1.878 1.00 91.38 173 LYS A N 1
ATOM 1344 C CA . LYS A 1 173 ? -0.934 10.396 1.859 1.00 91.38 173 LYS A CA 1
ATOM 1345 C C . LYS A 1 173 ? 0.106 9.365 1.474 1.00 91.38 173 LYS A C 1
ATOM 1347 O O . LYS A 1 173 ? 0.074 8.254 1.992 1.00 91.38 173 LYS A O 1
ATOM 1352 N N . LEU A 1 174 ? 1.045 9.742 0.613 1.00 88.62 174 LEU A N 1
ATOM 1353 C CA . LEU A 1 174 ? 2.196 8.888 0.323 1.00 88.62 174 LEU A CA 1
ATOM 1354 C C . LEU A 1 174 ? 3.081 8.745 1.566 1.00 88.62 174 LEU A C 1
ATOM 1356 O O . LEU A 1 174 ? 3.508 9.751 2.146 1.00 88.62 174 LEU A O 1
ATOM 1360 N N . SER A 1 175 ? 3.342 7.498 1.956 1.00 82.62 175 SER A N 1
ATOM 1361 C CA . SER A 1 175 ? 4.164 7.158 3.119 1.00 82.62 175 SER A CA 1
ATOM 1362 C C . SER A 1 175 ? 5.586 6.762 2.715 1.00 82.62 175 SER A C 1
ATOM 1364 O O . SER A 1 175 ? 5.848 6.386 1.573 1.00 82.62 175 SER A O 1
ATOM 1366 N N . LEU A 1 176 ? 6.520 6.859 3.666 1.00 70.69 176 LEU A N 1
ATOM 1367 C CA . LEU A 1 176 ? 7.925 6.459 3.491 1.00 70.69 176 LEU A CA 1
ATOM 1368 C C . LEU A 1 176 ? 8.240 5.073 4.048 1.00 70.69 176 LEU A C 1
ATOM 1370 O O . LEU A 1 176 ? 9.405 4.673 4.060 1.00 70.69 176 LEU A O 1
ATOM 1374 N N . ASN A 1 177 ? 7.231 4.344 4.522 1.00 70.06 177 ASN A N 1
ATOM 1375 C CA . ASN A 1 177 ? 7.449 3.080 5.218 1.00 70.06 177 ASN A CA 1
ATOM 1376 C C . ASN A 1 177 ? 8.147 2.043 4.324 1.00 70.06 177 ASN A C 1
ATOM 1378 O O . ASN A 1 177 ? 8.968 1.267 4.814 1.00 70.06 177 ASN A O 1
ATOM 1382 N N . THR A 1 178 ? 7.896 2.079 3.008 1.00 68.31 178 THR A N 1
ATOM 1383 C CA . THR A 1 178 ? 8.517 1.163 2.043 1.00 68.31 178 THR A CA 1
ATOM 1384 C C . THR A 1 178 ? 9.238 1.921 0.912 1.00 68.31 178 THR A C 1
ATOM 1386 O O . THR A 1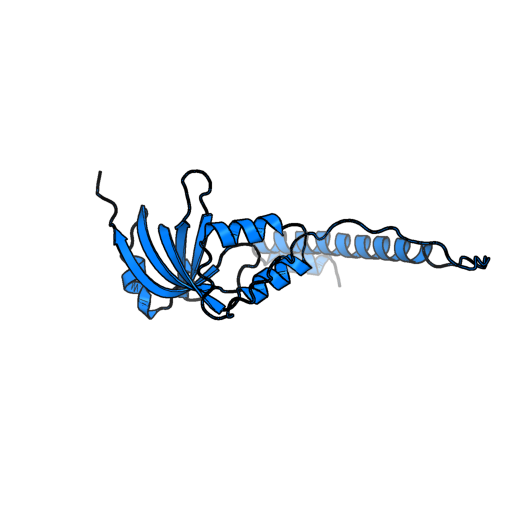 178 ? 8.633 2.247 -0.102 1.00 68.31 178 THR A O 1
ATOM 1389 N N . PRO A 1 179 ? 10.562 2.165 0.990 1.00 61.84 179 PRO A N 1
ATOM 1390 C CA . PRO A 1 179 ? 11.298 3.002 0.022 1.00 61.84 179 PRO A CA 1
ATOM 1391 C C . PRO A 1 179 ? 11.453 2.389 -1.386 1.00 61.84 179 PRO A C 1
ATOM 1393 O O . PRO A 1 179 ? 12.051 2.983 -2.291 1.00 61.84 179 PRO A O 1
ATOM 1396 N N . SER A 1 180 ? 10.983 1.160 -1.583 1.00 66.44 180 SER A N 1
ATOM 1397 C CA . SER A 1 180 ? 11.014 0.432 -2.853 1.00 66.44 180 SER A CA 1
ATOM 1398 C C . SER A 1 180 ? 9.629 0.174 -3.442 1.00 66.44 180 SER A C 1
ATOM 1400 O O . SER A 1 180 ? 9.554 -0.387 -4.533 1.00 66.44 180 SER A O 1
ATOM 1402 N N . PHE A 1 181 ? 8.554 0.562 -2.754 1.00 75.50 181 PHE A N 1
ATOM 1403 C CA . PHE A 1 181 ? 7.192 0.235 -3.152 1.00 75.50 181 PHE A CA 1
ATOM 1404 C C . PHE A 1 181 ? 6.255 1.409 -2.862 1.00 75.50 181 PHE A C 1
ATOM 1406 O O . PHE A 1 181 ? 6.352 1.983 -1.781 1.00 75.50 181 PHE A O 1
ATOM 1413 N N . PRO A 1 182 ? 5.358 1.787 -3.787 1.00 79.81 182 PRO A N 1
ATOM 1414 C CA . PRO A 1 182 ? 4.400 2.849 -3.518 1.00 79.81 182 PRO A CA 1
ATOM 1415 C C . PRO A 1 182 ? 3.492 2.448 -2.352 1.00 79.81 182 PRO A C 1
ATOM 1417 O O . PRO A 1 182 ? 2.788 1.436 -2.418 1.00 79.81 182 PRO A O 1
ATOM 1420 N N . ASP A 1 183 ? 3.536 3.254 -1.295 1.00 88.19 183 ASP A N 1
ATOM 1421 C CA . ASP A 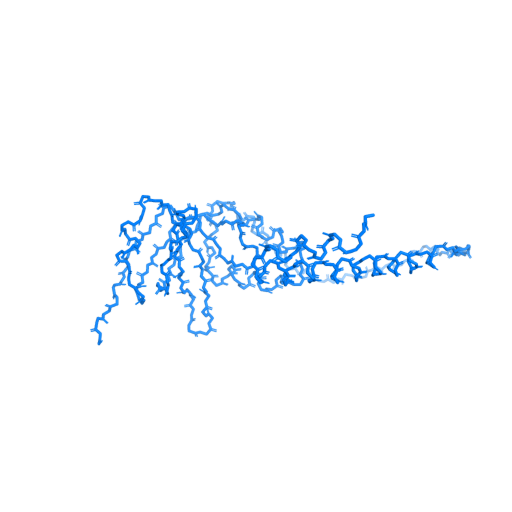1 183 ? 2.792 3.054 -0.057 1.00 88.19 183 ASP A CA 1
ATOM 1422 C C . ASP A 1 183 ? 1.936 4.285 0.253 1.00 88.19 183 ASP A C 1
ATOM 1424 O O . ASP A 1 183 ? 2.361 5.430 0.057 1.00 88.19 183 ASP A O 1
ATOM 1428 N N . LEU A 1 184 ? 0.716 4.042 0.715 1.00 89.62 184 LEU A N 1
ATOM 1429 C CA . LEU A 1 184 ? -0.315 5.045 0.908 1.00 89.62 184 LEU A CA 1
ATOM 1430 C C . LEU A 1 184 ? -1.017 4.859 2.253 1.00 89.62 184 LEU A C 1
ATOM 1432 O O . LEU A 1 184 ? -1.678 3.853 2.489 1.00 89.62 184 LEU A 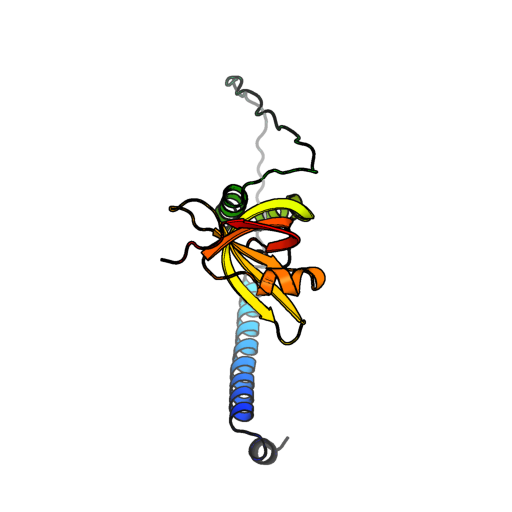O 1
ATOM 1436 N N . GLU A 1 185 ? -1.006 5.897 3.080 1.00 92.31 185 GLU A N 1
ATOM 1437 C CA . GLU A 1 185 ? -1.854 5.998 4.267 1.00 92.31 185 GLU A CA 1
ATOM 1438 C C . GLU A 1 185 ? -3.238 6.529 3.869 1.00 92.31 185 GLU A C 1
ATOM 1440 O O . GLU A 1 185 ? -3.413 7.715 3.560 1.00 92.31 185 GLU A O 1
ATOM 1445 N N . ALA A 1 186 ? -4.242 5.652 3.845 1.00 91.88 186 ALA A N 1
ATOM 1446 C CA . ALA A 1 186 ? -5.580 5.996 3.377 1.00 91.88 186 ALA A CA 1
ATOM 1447 C C . ALA A 1 186 ? -6.323 6.928 4.345 1.00 91.88 186 ALA A C 1
ATOM 1449 O O . ALA A 1 186 ? -6.480 6.650 5.532 1.00 91.88 186 ALA A O 1
ATOM 1450 N N . THR A 1 187 ? -6.868 8.014 3.800 1.00 93.00 187 THR A N 1
ATOM 1451 C CA . THR A 1 187 ? -7.791 8.928 4.493 1.00 93.00 187 THR A CA 1
ATOM 1452 C C . THR A 1 187 ? -9.240 8.701 4.069 1.00 93.00 187 THR A C 1
ATOM 1454 O O . THR A 1 187 ? -10.145 8.835 4.890 1.00 93.00 187 THR A O 1
ATOM 1457 N N . ASP A 1 188 ? -9.464 8.288 2.820 1.00 92.88 188 ASP A N 1
ATOM 1458 C CA . ASP A 1 188 ? -10.763 7.839 2.321 1.00 92.88 188 ASP A CA 1
ATOM 1459 C C . ASP A 1 188 ? -10.598 6.717 1.284 1.00 92.88 188 ASP A C 1
ATOM 1461 O O . ASP A 1 188 ? -9.559 6.574 0.641 1.00 92.88 188 ASP A O 1
ATOM 1465 N N . MET A 1 189 ? -11.641 5.916 1.107 1.00 94.19 189 MET A N 1
ATOM 1466 C CA . MET A 1 189 ? -11.693 4.857 0.107 1.00 94.19 189 MET A CA 1
ATOM 1467 C C . MET A 1 189 ? -13.113 4.736 -0.417 1.00 94.19 189 MET A C 1
ATOM 1469 O O . MET A 1 189 ? -14.036 4.641 0.379 1.0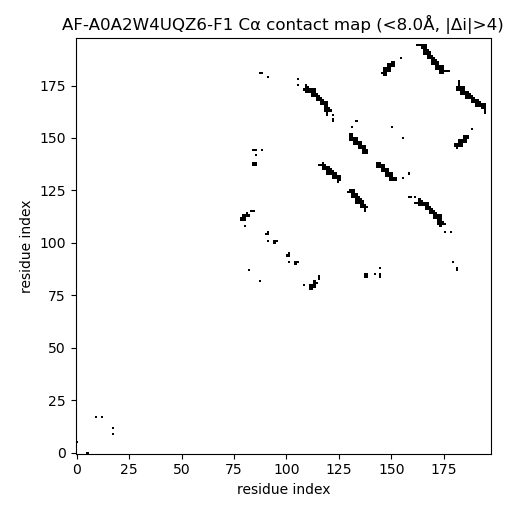0 94.19 189 MET A O 1
ATOM 1473 N N . VAL A 1 190 ? -13.314 4.653 -1.728 1.00 94.06 190 VAL A N 1
ATOM 1474 C CA . VAL A 1 190 ? -14.631 4.547 -2.367 1.00 94.06 190 VAL A CA 1
ATOM 1475 C C . VAL A 1 190 ? -14.643 3.374 -3.341 1.00 94.06 190 VAL A C 1
ATOM 1477 O O . VAL A 1 190 ? -13.744 3.223 -4.161 1.00 94.06 190 VAL A O 1
ATOM 1480 N N . LEU A 1 191 ? -15.680 2.538 -3.259 1.00 93.75 191 LEU A N 1
ATOM 1481 C CA . LEU A 1 191 ? -15.925 1.475 -4.230 1.00 93.75 191 LEU A CA 1
ATOM 1482 C C . LEU A 1 191 ? -16.541 2.090 -5.490 1.00 93.75 191 LEU A C 1
ATOM 1484 O O . LEU A 1 191 ? -17.608 2.694 -5.415 1.00 93.75 191 LEU A O 1
ATOM 1488 N N . ILE A 1 192 ? -15.872 1.939 -6.631 1.00 93.25 192 ILE A N 1
ATOM 1489 C CA . ILE A 1 192 ? -16.323 2.492 -7.916 1.00 93.25 192 ILE A CA 1
ATOM 1490 C C . ILE A 1 192 ? -17.129 1.459 -8.689 1.00 93.25 192 ILE A C 1
ATOM 1492 O O . ILE A 1 192 ? -18.173 1.766 -9.263 1.00 93.25 192 ILE A O 1
ATOM 1496 N N . ARG A 1 193 ? -16.625 0.224 -8.736 1.00 90.25 193 ARG A N 1
ATOM 1497 C CA . ARG A 1 193 ? -17.244 -0.859 -9.494 1.00 90.25 193 ARG A CA 1
ATOM 1498 C C . ARG A 1 193 ? -17.028 -2.178 -8.776 1.00 90.25 193 ARG A C 1
ATOM 1500 O O . ARG A 1 193 ? -15.894 -2.545 -8.484 1.00 90.25 193 ARG A O 1
ATOM 1507 N N . GLN A 1 194 ? -18.116 -2.903 -8.554 1.00 86.81 194 GLN A N 1
ATOM 1508 C CA . GLN A 1 194 ? -18.059 -4.285 -8.092 1.00 86.81 194 GLN A CA 1
ATOM 1509 C C . GLN A 1 194 ? -17.658 -5.210 -9.234 1.00 86.81 194 GLN A C 1
ATOM 1511 O O . GLN A 1 194 ? -18.040 -4.987 -10.390 1.00 86.81 194 GLN A O 1
ATOM 1516 N N . ARG A 1 195 ? -16.921 -6.274 -8.916 1.00 79.38 195 ARG A N 1
ATOM 1517 C CA . ARG A 1 195 ? -16.722 -7.381 -9.847 1.00 79.38 195 ARG A CA 1
ATOM 1518 C C . ARG A 1 195 ? -18.094 -7.877 -10.309 1.00 79.38 195 ARG A C 1
ATOM 1520 O O . ARG A 1 195 ? -18.885 -8.377 -9.515 1.00 79.38 195 ARG A O 1
ATOM 1527 N N . SER A 1 196 ? -18.371 -7.752 -11.604 1.00 65.50 196 SER A N 1
ATOM 1528 C CA . SER A 1 196 ? -19.549 -8.383 -12.190 1.00 65.50 196 SER A CA 1
ATOM 1529 C C . SER A 1 196 ? -19.322 -9.893 -12.131 1.00 65.50 196 SER A C 1
ATOM 1531 O O . SER A 1 196 ? -18.316 -10.382 -12.653 1.00 65.50 196 SER A O 1
ATOM 1533 N N . GLY A 1 197 ? -20.179 -10.603 -11.396 1.00 52.31 197 GLY A N 1
ATOM 1534 C CA . GLY A 1 197 ? -20.137 -12.058 -11.310 1.00 52.31 197 GLY A CA 1
ATOM 1535 C C . GLY A 1 197 ? -20.315 -12.644 -12.705 1.00 52.31 197 GLY A C 1
ATOM 1536 O O . GLY A 1 197 ? -21.377 -12.488 -13.301 1.00 52.31 197 GLY A O 1
ATOM 1537 N N . GLY A 1 198 ? -19.247 -13.247 -13.221 1.00 42.03 198 GLY A N 1
ATOM 1538 C CA . GLY A 1 198 ? -19.256 -14.105 -14.402 1.00 42.03 198 GLY A CA 1
ATOM 1539 C C . GLY A 1 198 ? -19.103 -15.548 -13.971 1.00 42.03 198 GLY A C 1
ATOM 1540 O O . GLY A 1 198 ? -18.362 -15.765 -12.978 1.00 42.03 198 GLY A O 1
#

Mean predicted aligned error: 18.64 Å

Sequence (198 aa):
MDPAKLIDFLHLYPYWFRTLFAIWIVGGAGLAAGLVLLKEDQRRQTQPLEMAKPSIDAAASIPALAPTAPLIVQSSDPRSLSSSPEEYAIGLRTLSDRFLEKQEFIERHQSANVSWEGRVSRVSQHAQSKTLSLLIDAGSRESEISILVELPDSMRTKAFSLQRGDIVRVTGKLSLNTPSFPDLEATDMVLIRQRSGG

Radius of gyration: 28.3 Å; Cα contacts (8 Å, |Δi|>4): 235; chains: 1; bounding box: 76×64×60 Å

Solvent-accessible surface area (backbone atoms only — not comparable to full-atom values): 12116 Å² total; per-residue (Å²): 132,64,68,68,64,54,54,59,58,53,71,77,51,60,71,70,58,51,53,52,52,53,52,48,54,55,51,51,54,52,53,55,54,51,55,54,56,58,56,56,59,65,64,74,78,76,81,85,90,79,85,85,88,83,90,85,84,84,90,82,87,85,83,92,78,80,90,74,74,78,79,76,77,74,84,68,72,97,78,64,65,86,62,50,72,54,58,52,52,51,52,54,58,76,26,64,88,38,62,68,63,35,48,52,52,49,60,72,45,46,65,38,56,43,75,48,61,25,32,31,65,45,74,49,68,42,86,87,76,66,46,33,38,37,34,25,43,24,67,50,99,90,53,73,40,71,32,44,29,43,43,50,79,90,47,46,69,62,55,73,68,58,49,74,57,20,31,34,36,40,30,24,26,32,48,74,89,42,92,88,48,60,31,29,44,45,77,45,74,44,83,76,42,76,60,77,90,124

pLDDT: mean 73.82, std 18.44, range [34.88, 94.38]

Secondary structure (DSSP, 8-state):
--HHHHHHHHTTS-HHHHHHHHHHHHHHHHHHHHHHHHHHHHTTS-S--------------PPP-------------TT-----HHHHHHHHHHTTT-HHHHHHHHHHHTT-EEEEEEEEEEEEE-TTT--EEEEEEES-TTS-EEEEEEE-GGGHHHHHH--TT-EEEEEEEE-SS-TTS-EEEEEEEEEEEPPP--

Nearest PDB structures (foldseek):
  6cqk-assembly3_C  TM=7.946E-01  e=3.046E-05  Saccharomyces cerevisiae
  6cqm-assembly2_F  TM=7.779E-01  e=8.665E-05  Saccharomyces cerevisiae S288C
  1e1o-assembly1_A-2  TM=6.152E-01  e=8.371E-06  Escherichia coli K-12
  1lyl-assembly2_B-2  TM=6.401E-01  e=2.382E-05  Escherichia coli
  2ihe-assembly1_A-2  TM=6.936E-01  e=1.659E-03  Thermus aquaticus

Foldseek 3Di:
DDPVVVVVVLVVDDPVVNVVVVCCVVVVVVVVVVVVVVVVVVVVPDDDDDDDDDDDDDDDDDDDDDDDDPPPPPPPDLAAPQQAPVNLLVCLVVCVVPVVSLVVSLVSQFFHKYKYKFFWADWDADPPVRWIWTWGFGDDPVDTAIAIETEDPVCVVVSVVADGGWMKIFIFGFHPPDSNHTYGHGPDMGGDGHPDDD